Protein AF-A0A527HG25-F1 (afdb_monomer)

Solvent-accessible surface area (backbone atoms only — not comparable to full-atom values): 10305 Å² total; per-residue (Å²): 88,73,32,40,78,34,45,78,47,89,75,75,47,61,76,49,73,80,60,86,78,64,53,85,58,37,40,66,48,77,42,74,43,76,36,67,62,50,70,65,55,53,51,48,52,53,50,7,61,79,52,80,26,34,40,44,60,68,59,45,40,70,74,39,74,85,58,49,71,72,59,43,50,51,47,52,55,50,50,52,54,49,20,75,77,65,66,80,47,51,68,47,95,91,66,40,29,50,49,56,95,60,45,58,61,53,43,24,52,50,32,40,55,46,26,72,45,28,39,42,46,74,46,78,68,31,79,58,32,68,76,61,50,33,78,43,95,63,94,40,59,63,59,53,46,75,69,39,97,76,49,81,78,59,29,92,38,56,46,10,30,52,52,54,51,40,46,53,52,24,52,52,44,32,38,76,71,69,75,45,133

Sequence (181 aa):
VDAVDGKSHWIDIGRGEAMETMPNGCIVRVAPRNTEPRQVDRTIAEIAAAHGGRYDVDMHLKHDPSATESFARTHVRRLEAIRRATGGVEREPNGTWLIAPDHLDRVANYEGQRARAEPVVADKLSSMALERQVSFNGATWLDRELVADRPEPLHGSGFGRDVREAQARRRQWLIAQGLAH

Structure (mmCIF, N/CA/C/O backbone):
data_AF-A0A527HG25-F1
#
_entry.id   AF-A0A527HG25-F1
#
loop_
_atom_site.group_PDB
_atom_site.id
_atom_site.type_symbol
_atom_site.label_atom_id
_atom_site.label_alt_id
_atom_site.label_comp_id
_atom_site.label_asym_id
_atom_site.label_entity_id
_atom_site.label_seq_id
_atom_site.pdbx_PDB_ins_code
_atom_site.Cartn_x
_atom_site.Cartn_y
_atom_site.Cartn_z
_atom_site.occupancy
_atom_site.B_iso_or_equiv
_atom_site.auth_seq_id
_atom_site.auth_comp_id
_atom_site.auth_asym_id
_atom_site.auth_atom_id
_atom_site.pdbx_PDB_model_num
ATOM 1 N N . VAL A 1 1 ? 2.243 8.858 17.527 1.00 89.50 1 VAL A N 1
ATOM 2 C CA . VAL A 1 1 ? 1.119 7.897 17.450 1.00 89.50 1 VAL A CA 1
ATOM 3 C C . VAL A 1 1 ? 1.250 6.908 18.586 1.00 89.50 1 VAL A C 1
ATOM 5 O O . VAL A 1 1 ? 2.373 6.505 18.866 1.00 89.50 1 VAL A O 1
ATOM 8 N N . ASP A 1 2 ? 0.154 6.532 19.234 1.00 93.69 2 ASP A N 1
ATOM 9 C CA . ASP A 1 2 ? 0.170 5.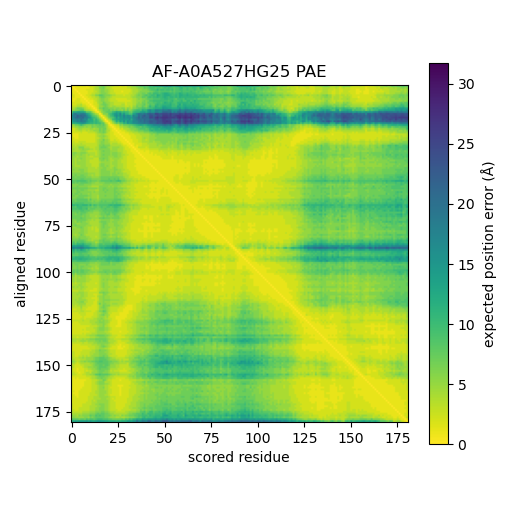444 20.216 1.00 93.69 2 ASP A CA 1
ATOM 10 C C . ASP A 1 2 ? -0.115 4.133 19.490 1.00 93.69 2 ASP A C 1
ATOM 12 O O . ASP A 1 2 ? -1.089 4.030 18.746 1.00 93.69 2 ASP A O 1
ATOM 16 N N . ALA A 1 3 ? 0.779 3.160 19.636 1.00 95.00 3 ALA A N 1
ATOM 17 C CA . ALA A 1 3 ? 0.716 1.913 18.893 1.00 95.00 3 ALA A CA 1
ATOM 18 C C . ALA A 1 3 ? 0.207 0.755 19.753 1.00 95.00 3 ALA A C 1
ATOM 20 O O . ALA A 1 3 ? 0.265 0.753 20.986 1.00 95.00 3 ALA A O 1
ATOM 21 N N . VAL A 1 4 ? -0.284 -0.272 19.064 1.00 95.69 4 VAL A N 1
ATOM 22 C CA . VAL A 1 4 ? -0.801 -1.512 19.662 1.00 95.69 4 VAL A CA 1
ATOM 23 C C . VAL A 1 4 ? 0.259 -2.297 20.443 1.00 95.69 4 VAL A C 1
ATOM 25 O O . VAL A 1 4 ? -0.095 -3.140 21.264 1.00 95.69 4 VAL A O 1
ATOM 28 N N . ASP A 1 5 ? 1.545 -1.981 20.254 1.00 94.00 5 ASP A N 1
ATOM 29 C CA . ASP A 1 5 ? 2.673 -2.509 21.032 1.00 94.00 5 ASP A CA 1
ATOM 30 C C . ASP A 1 5 ? 2.804 -1.872 22.434 1.00 94.00 5 ASP A C 1
ATOM 32 O O . ASP A 1 5 ? 3.666 -2.266 23.220 1.00 94.00 5 ASP A O 1
ATOM 36 N N . GLY A 1 6 ? 1.940 -0.903 22.757 1.00 93.50 6 GLY A N 1
ATOM 37 C CA . GLY A 1 6 ? 1.905 -0.193 24.032 1.00 93.50 6 GLY A CA 1
ATOM 38 C C . GLY A 1 6 ? 2.863 0.995 24.122 1.00 93.50 6 GLY A C 1
ATOM 39 O O . GLY A 1 6 ? 3.000 1.567 25.204 1.00 93.50 6 GLY A O 1
ATOM 40 N N . LYS A 1 7 ? 3.524 1.378 23.021 1.00 94.69 7 LYS A N 1
ATOM 41 C CA . LYS A 1 7 ? 4.482 2.488 22.971 1.00 94.69 7 LYS A CA 1
ATOM 42 C C . LYS A 1 7 ? 3.966 3.646 22.124 1.00 94.69 7 LYS A C 1
ATOM 44 O O . LYS A 1 7 ? 3.223 3.467 21.159 1.00 94.69 7 LYS A O 1
ATOM 49 N N . SER A 1 8 ? 4.430 4.845 22.459 1.00 94.31 8 SER A N 1
ATOM 50 C CA . SER A 1 8 ? 4.247 6.031 21.627 1.00 94.31 8 SER A CA 1
ATOM 51 C C . SER A 1 8 ? 5.424 6.166 20.664 1.00 94.31 8 SER A C 1
ATOM 53 O O . SER A 1 8 ? 6.581 6.218 21.082 1.00 94.31 8 SER A O 1
ATOM 55 N N . HIS A 1 9 ? 5.126 6.247 19.371 1.00 91.12 9 HIS A N 1
ATOM 56 C CA . HIS A 1 9 ? 6.112 6.409 18.305 1.00 91.12 9 HIS A CA 1
ATOM 57 C C . HIS A 1 9 ? 6.028 7.807 17.697 1.00 91.12 9 HIS A C 1
ATOM 59 O O . HIS A 1 9 ? 4.942 8.288 17.352 1.00 91.12 9 HIS A O 1
ATOM 65 N N . TRP A 1 10 ? 7.187 8.438 17.528 1.00 89.31 10 TRP A N 1
ATOM 66 C CA . TRP A 1 10 ? 7.355 9.654 16.736 1.00 89.31 10 TRP A CA 1
ATOM 67 C C . TRP A 1 10 ? 7.850 9.237 15.359 1.00 89.31 10 TRP A C 1
ATOM 69 O O . TRP A 1 10 ? 8.945 8.695 15.235 1.00 89.31 10 TRP A O 1
ATOM 79 N N . ILE A 1 11 ? 7.010 9.420 14.345 1.00 87.12 11 ILE A N 1
ATOM 80 C CA . ILE A 1 11 ? 7.269 8.919 12.998 1.00 87.12 11 ILE A CA 1
ATOM 81 C C . ILE A 1 11 ? 7.455 10.118 12.080 1.00 87.12 11 ILE A C 1
ATOM 83 O O . ILE A 1 11 ? 6.551 10.945 11.959 1.00 87.12 11 ILE A O 1
ATOM 87 N N . ASP A 1 12 ? 8.619 10.195 11.442 1.00 84.62 12 ASP A N 1
ATOM 88 C CA . ASP A 1 12 ? 8.835 11.123 10.340 1.00 84.62 12 ASP A CA 1
ATOM 89 C C . ASP A 1 12 ? 8.062 10.617 9.118 1.00 84.62 12 ASP A C 1
ATOM 91 O O . ASP A 1 12 ? 8.290 9.512 8.628 1.00 84.62 12 ASP A O 1
ATOM 95 N N . ILE A 1 13 ? 7.106 11.415 8.663 1.00 77.94 13 ILE A N 1
ATOM 96 C CA . ILE A 1 13 ? 6.257 11.122 7.505 1.00 77.94 13 ILE A CA 1
ATOM 97 C C . ILE A 1 13 ? 6.855 11.657 6.195 1.00 77.94 13 ILE A C 1
ATOM 99 O O . ILE A 1 13 ? 6.330 11.386 5.112 1.00 77.94 13 ILE A O 1
ATOM 103 N N . GLY A 1 14 ? 7.968 12.389 6.279 1.00 80.81 14 GLY A N 1
ATOM 104 C CA . GLY A 1 14 ? 8.617 13.029 5.147 1.00 80.81 14 GLY A CA 1
ATOM 105 C C . GLY A 1 14 ? 7.728 14.075 4.477 1.00 80.81 14 GLY A C 1
ATOM 106 O O . GLY A 1 14 ? 6.923 14.749 5.117 1.00 80.81 14 GLY A O 1
ATOM 107 N N . ARG A 1 15 ? 7.857 14.205 3.153 1.00 71.75 15 ARG A N 1
ATOM 108 C CA . ARG A 1 15 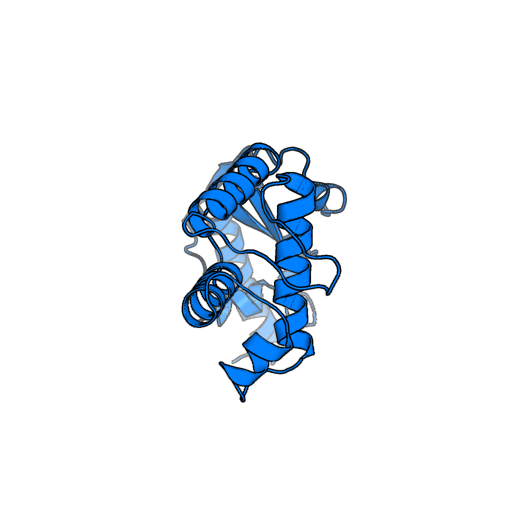? 7.044 15.131 2.336 1.00 71.75 15 ARG A CA 1
ATOM 109 C C . ARG A 1 15 ? 5.668 14.567 1.966 1.00 71.75 15 ARG A C 1
ATOM 111 O O . ARG A 1 15 ? 5.017 15.094 1.070 1.00 71.75 15 ARG A O 1
ATOM 118 N N . GLY A 1 16 ? 5.247 13.472 2.597 1.00 59.19 16 GLY A N 1
ATOM 119 C CA . GLY A 1 16 ? 3.993 12.814 2.268 1.00 59.19 16 GLY A CA 1
ATOM 120 C C . GLY A 1 16 ? 2.790 13.688 2.621 1.00 59.19 16 GLY A C 1
ATOM 121 O O . GLY A 1 16 ? 2.455 13.831 3.793 1.00 59.19 16 GLY A O 1
ATOM 122 N N . GLU A 1 17 ? 2.079 14.181 1.604 1.00 54.81 17 GLU A N 1
ATOM 123 C CA . GLU A 1 17 ? 0.795 14.906 1.728 1.00 54.81 17 GLU A CA 1
ATOM 124 C C . GLU A 1 17 ? -0.303 14.086 2.450 1.00 54.81 17 GLU A C 1
ATOM 126 O O . GLU A 1 17 ? -1.342 14.612 2.845 1.00 54.81 17 GLU A O 1
ATOM 131 N N . ALA A 1 18 ? -0.083 12.783 2.666 1.00 54.94 18 ALA A N 1
ATOM 132 C CA . ALA A 1 18 ? -1.059 11.840 3.214 1.00 54.94 18 ALA A CA 1
ATOM 133 C C . ALA A 1 18 ? -1.552 12.163 4.640 1.00 54.94 18 ALA A C 1
ATOM 135 O O . ALA A 1 18 ? -2.584 11.631 5.055 1.00 54.94 18 ALA A O 1
ATOM 136 N N . MET A 1 19 ? -0.852 13.014 5.396 1.00 55.12 19 MET A N 1
ATOM 137 C CA . MET A 1 19 ? -1.225 13.336 6.781 1.00 55.12 19 MET A CA 1
ATOM 138 C C . MET A 1 19 ? -2.015 14.636 6.940 1.00 55.12 19 MET A C 1
ATOM 140 O O . MET A 1 19 ? -2.636 14.813 7.987 1.00 55.12 19 MET A O 1
ATOM 144 N N . GLU A 1 20 ? -2.080 15.510 5.928 1.00 55.84 20 GLU A N 1
ATOM 145 C CA . GLU A 1 20 ? -2.738 16.826 6.060 1.00 55.84 20 GLU A CA 1
ATOM 146 C C . GLU A 1 20 ? -4.259 16.740 6.321 1.00 55.84 20 GLU A C 1
ATOM 148 O O . GLU A 1 20 ? -4.899 17.733 6.655 1.00 55.84 20 GLU A O 1
ATOM 153 N N . THR A 1 21 ? -4.858 15.545 6.237 1.00 66.69 21 THR A N 1
ATOM 154 C CA . THR A 1 21 ? -6.305 15.314 6.418 1.00 66.69 21 THR A CA 1
ATOM 155 C C . THR A 1 21 ? -6.660 14.200 7.412 1.00 66.69 21 THR A C 1
ATOM 157 O O . THR A 1 21 ? -7.784 13.687 7.384 1.00 66.69 21 THR A O 1
ATOM 160 N N . MET A 1 22 ? -5.749 13.793 8.304 1.00 76.62 22 MET A N 1
ATOM 161 C CA . MET A 1 22 ? -6.061 12.769 9.312 1.00 76.62 22 MET A CA 1
ATOM 162 C C . MET A 1 22 ? -6.738 13.378 10.551 1.00 76.62 22 MET A C 1
ATOM 164 O O . MET A 1 22 ? -6.109 14.155 11.266 1.00 76.62 22 MET A O 1
ATOM 168 N N . PRO A 1 23 ? -8.010 13.037 10.849 1.00 84.38 23 PRO A N 1
ATOM 169 C CA . PRO A 1 23 ? -8.669 13.526 12.053 1.00 84.38 23 PRO A CA 1
ATOM 170 C C . PRO A 1 23 ? -7.975 12.999 13.310 1.00 84.38 23 PRO A C 1
ATOM 172 O O . PRO A 1 23 ? -7.568 11.835 13.361 1.00 84.38 23 PRO A O 1
ATOM 175 N N . ASN A 1 24 ? -7.919 13.821 14.357 1.00 86.62 24 ASN A N 1
ATOM 176 C CA . ASN A 1 24 ? -7.450 13.367 15.663 1.00 86.62 24 ASN A CA 1
ATOM 177 C C . ASN A 1 24 ? -8.259 12.151 16.141 1.00 86.62 24 ASN A C 1
ATOM 179 O O . ASN A 1 24 ? -9.487 12.120 16.037 1.00 86.62 24 ASN A O 1
ATOM 183 N N . GLY A 1 25 ? -7.551 11.149 16.662 1.00 90.69 25 GLY A N 1
ATOM 184 C CA . GLY A 1 25 ? -8.134 9.893 17.133 1.00 90.69 25 GLY A CA 1
ATOM 185 C C . GLY A 1 25 ? -8.467 8.881 16.034 1.00 90.69 25 GLY A C 1
ATOM 186 O O . GLY A 1 25 ? -8.966 7.807 16.353 1.00 90.69 25 GLY A O 1
ATOM 187 N N . CYS A 1 26 ? -8.209 9.171 14.754 1.00 93.62 26 CYS A N 1
ATOM 188 C CA . CYS A 1 26 ? -8.364 8.162 13.708 1.00 93.62 26 CYS A CA 1
ATOM 189 C C . CYS A 1 26 ? -7.433 6.957 13.942 1.00 93.62 26 CYS A C 1
ATOM 191 O O . CYS A 1 26 ? -6.357 7.077 14.527 1.00 93.62 26 CYS A O 1
ATOM 193 N N . ILE A 1 27 ? -7.861 5.783 13.479 1.00 95.00 27 ILE A N 1
ATOM 194 C CA . ILE A 1 27 ? -7.061 4.560 13.546 1.00 95.00 27 ILE A CA 1
ATOM 195 C C . ILE A 1 27 ? -6.271 4.447 12.252 1.00 95.00 27 ILE A C 1
ATOM 197 O O . ILE A 1 27 ? -6.852 4.487 11.161 1.00 95.00 27 ILE A O 1
ATOM 201 N N . VAL A 1 28 ? -4.960 4.281 12.378 1.00 93.75 28 VAL A N 1
ATOM 202 C CA . VAL A 1 28 ? -4.032 4.201 11.252 1.00 93.75 28 VAL A CA 1
ATOM 203 C C . VAL A 1 28 ? -3.158 2.965 11.368 1.00 93.75 28 VAL A C 1
ATOM 205 O O . VAL A 1 28 ? -2.811 2.536 12.465 1.00 93.75 28 VAL A O 1
ATOM 208 N N . ARG A 1 29 ? -2.763 2.422 10.222 1.00 93.38 29 ARG A N 1
ATOM 209 C CA . ARG A 1 29 ? -1.650 1.485 10.108 1.00 93.38 29 ARG A CA 1
ATOM 210 C C . ARG A 1 29 ? -0.494 2.220 9.466 1.00 93.38 29 ARG A C 1
ATOM 212 O O . ARG A 1 29 ? -0.649 2.786 8.391 1.00 93.38 29 ARG A O 1
ATOM 219 N N . VAL A 1 30 ? 0.651 2.203 10.133 1.00 92.06 30 VAL A N 1
ATOM 220 C CA . VAL A 1 30 ? 1.873 2.815 9.621 1.00 92.06 30 VAL A CA 1
ATOM 221 C C . VAL A 1 30 ? 2.867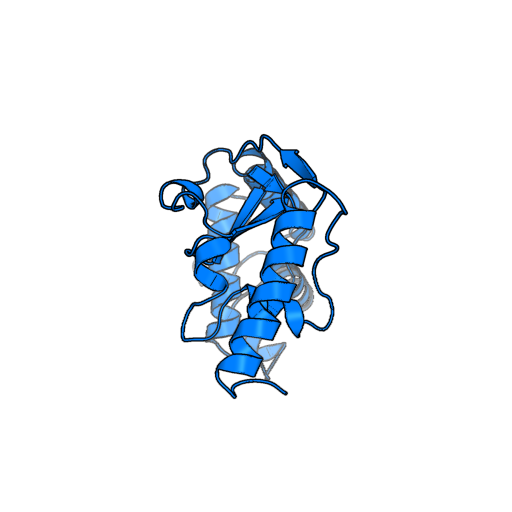 1.709 9.324 1.00 92.06 30 VAL A C 1
ATOM 223 O O . VAL A 1 30 ? 3.177 0.905 10.199 1.00 92.06 30 VAL A O 1
ATOM 226 N N . ALA A 1 31 ? 3.343 1.660 8.086 1.00 92.12 31 ALA A N 1
ATOM 227 C CA . ALA A 1 31 ? 4.315 0.678 7.633 1.00 92.12 31 ALA A CA 1
ATOM 228 C C . ALA A 1 31 ? 5.474 1.376 6.912 1.00 92.12 31 ALA A C 1
ATOM 230 O O . ALA A 1 31 ? 5.253 2.404 6.263 1.00 92.12 31 ALA A O 1
ATOM 231 N N . PRO A 1 32 ? 6.704 0.838 6.988 1.00 91.50 32 PRO A N 1
ATOM 232 C CA . PRO A 1 32 ? 7.796 1.331 6.164 1.00 91.50 32 PRO A CA 1
ATOM 233 C C . PRO A 1 32 ? 7.445 1.166 4.685 1.00 91.50 32 PRO A C 1
ATOM 235 O O . PRO A 1 32 ? 6.793 0.199 4.276 1.00 91.50 32 PRO A O 1
ATOM 238 N N . ARG A 1 33 ? 7.882 2.117 3.863 1.00 91.12 33 ARG A N 1
ATOM 239 C CA . ARG A 1 33 ? 7.658 2.040 2.425 1.00 91.12 33 ARG A CA 1
ATOM 240 C C . ARG A 1 33 ? 8.500 0.919 1.817 1.00 91.12 33 ARG A C 1
ATOM 242 O O . ARG A 1 33 ? 9.701 0.846 2.056 1.00 91.12 33 ARG A O 1
ATOM 249 N N . ASN A 1 34 ? 7.873 0.060 1.013 1.00 91.38 34 ASN A N 1
ATOM 250 C CA . ASN A 1 34 ? 8.585 -1.017 0.331 1.00 91.38 34 ASN A CA 1
ATOM 251 C C . ASN A 1 34 ? 9.515 -0.440 -0.752 1.00 91.38 34 ASN A C 1
ATOM 253 O O . ASN A 1 34 ? 9.064 0.328 -1.604 1.00 91.38 34 ASN A O 1
ATOM 257 N N . THR A 1 35 ? 10.792 -0.815 -0.709 1.00 94.75 35 THR A N 1
ATOM 258 C CA . THR A 1 35 ? 11.816 -0.407 -1.681 1.00 94.75 35 THR A CA 1
ATOM 259 C C . THR A 1 35 ? 12.087 -1.460 -2.752 1.00 94.75 35 THR A C 1
ATOM 261 O O . THR A 1 35 ? 12.884 -1.227 -3.656 1.00 94.75 35 THR A O 1
ATOM 264 N N . GLU A 1 36 ? 11.464 -2.630 -2.654 1.00 95.81 36 GLU A N 1
ATOM 265 C CA . GLU A 1 36 ? 11.633 -3.705 -3.620 1.00 95.81 36 GLU A CA 1
ATOM 266 C C . GLU A 1 36 ? 10.820 -3.455 -4.899 1.00 95.81 36 GLU A C 1
ATOM 268 O O . GLU A 1 36 ? 9.724 -2.877 -4.852 1.00 95.81 36 GLU A O 1
ATOM 273 N N . PRO A 1 37 ? 11.301 -3.955 -6.052 1.00 96.25 37 PRO A N 1
ATOM 274 C CA . PRO A 1 37 ? 10.509 -3.992 -7.271 1.00 96.25 37 PRO A CA 1
ATOM 275 C C . PRO A 1 37 ? 9.170 -4.702 -7.050 1.00 96.25 37 PRO A C 1
ATOM 277 O O . PRO A 1 37 ? 9.081 -5.750 -6.405 1.00 96.25 37 PRO A O 1
ATOM 280 N N . ARG A 1 38 ? 8.101 -4.133 -7.603 1.00 95.75 38 ARG A N 1
ATOM 281 C CA . ARG A 1 38 ? 6.745 -4.674 -7.486 1.00 95.75 38 ARG A CA 1
ATOM 282 C C . ARG A 1 38 ? 6.537 -5.776 -8.517 1.00 95.75 38 ARG A C 1
ATOM 284 O O . ARG A 1 38 ? 7.273 -5.879 -9.494 1.00 95.75 38 ARG A O 1
ATOM 291 N N . GLN A 1 39 ? 5.464 -6.553 -8.357 1.00 96.88 39 GLN A N 1
ATOM 292 C CA . GLN A 1 39 ? 5.127 -7.601 -9.325 1.00 96.88 39 GLN A CA 1
ATOM 293 C C . GLN A 1 39 ? 4.975 -7.059 -10.754 1.00 96.88 39 GLN A C 1
ATOM 295 O O . GLN A 1 39 ? 5.481 -7.668 -11.684 1.00 96.88 39 GLN A O 1
ATOM 300 N N . VAL A 1 40 ? 4.374 -5.874 -10.910 1.00 97.06 40 VAL A N 1
ATOM 301 C CA . VAL A 1 40 ? 4.262 -5.176 -12.204 1.00 97.06 40 VAL A CA 1
ATOM 302 C C . VAL A 1 40 ? 5.628 -4.958 -12.873 1.00 97.06 40 VAL A C 1
ATOM 304 O O . VAL A 1 40 ? 5.741 -5.118 -14.082 1.00 97.06 40 VAL A O 1
ATOM 307 N N . ASP A 1 41 ? 6.675 -4.648 -12.101 1.00 97.62 41 ASP A N 1
ATOM 308 C CA . ASP A 1 41 ? 8.023 -4.394 -12.625 1.00 97.62 41 ASP A CA 1
ATOM 309 C C . ASP A 1 41 ? 8.697 -5.703 -13.059 1.00 97.62 41 ASP A C 1
ATOM 311 O O . ASP A 1 41 ? 9.363 -5.755 -14.092 1.00 97.62 41 ASP A O 1
ATOM 315 N N . ARG A 1 42 ? 8.461 -6.789 -12.307 1.00 98.12 42 ARG A N 1
ATOM 316 C CA . ARG A 1 42 ? 8.925 -8.138 -12.669 1.00 98.12 42 ARG A CA 1
ATOM 317 C C . ARG A 1 42 ? 8.257 -8.631 -13.949 1.00 98.12 42 ARG A C 1
ATOM 319 O O . ARG A 1 42 ? 8.955 -9.087 -14.843 1.00 98.12 42 ARG A O 1
ATOM 326 N N . THR A 1 43 ? 6.941 -8.461 -14.068 1.00 98.19 43 THR A N 1
ATOM 327 C CA . THR A 1 43 ? 6.185 -8.825 -15.274 1.00 98.19 43 THR A CA 1
ATOM 328 C C . THR A 1 43 ? 6.638 -8.017 -16.495 1.00 98.19 43 THR A C 1
ATOM 330 O O . THR A 1 43 ? 6.788 -8.583 -17.573 1.00 98.19 43 THR A O 1
ATOM 333 N N . ILE A 1 44 ? 6.934 -6.717 -16.346 1.00 98.12 44 ILE A N 1
ATOM 334 C CA . ILE A 1 44 ? 7.544 -5.923 -17.430 1.00 98.12 44 ILE A CA 1
ATOM 335 C C . ILE A 1 44 ? 8.883 -6.527 -17.860 1.00 98.12 44 ILE A C 1
ATOM 337 O O . ILE A 1 44 ? 9.103 -6.712 -19.055 1.00 98.12 44 ILE A O 1
ATOM 341 N N . ALA A 1 45 ? 9.775 -6.806 -16.904 1.00 98.06 45 ALA A N 1
ATOM 342 C CA . ALA A 1 45 ? 11.106 -7.335 -17.192 1.00 98.06 45 ALA A CA 1
ATOM 343 C C . ALA A 1 45 ? 11.043 -8.712 -17.872 1.00 98.06 45 ALA A C 1
ATOM 345 O O . ALA A 1 45 ? 11.777 -8.954 -18.826 1.00 98.06 45 ALA A O 1
ATOM 346 N N . GLU A 1 46 ? 10.141 -9.581 -17.418 1.00 98.25 46 GLU A N 1
ATOM 347 C CA . GLU A 1 46 ? 9.895 -10.909 -17.984 1.00 98.25 46 GLU A CA 1
ATOM 348 C C . GLU A 1 46 ? 9.423 -10.834 -19.439 1.00 98.25 46 GLU A C 1
ATOM 350 O O . GLU A 1 46 ? 10.051 -11.413 -20.329 1.00 98.25 46 GLU A O 1
ATOM 355 N N . ILE A 1 47 ? 8.364 -10.061 -19.701 1.00 98.19 47 ILE A N 1
ATOM 356 C CA . ILE A 1 47 ? 7.841 -9.871 -21.058 1.00 98.19 47 ILE A CA 1
ATOM 357 C C . ILE A 1 47 ? 8.927 -9.246 -21.934 1.00 98.19 47 ILE A C 1
ATOM 359 O O . ILE A 1 47 ? 9.204 -9.734 -23.026 1.00 98.19 47 ILE A O 1
ATOM 363 N N . ALA A 1 48 ? 9.614 -8.212 -21.450 1.00 98.00 48 ALA A N 1
ATOM 364 C CA . ALA A 1 48 ? 10.663 -7.581 -22.231 1.00 98.00 48 ALA A CA 1
ATOM 365 C C . ALA A 1 48 ? 11.807 -8.539 -22.573 1.00 98.00 48 ALA A C 1
ATOM 367 O O . ALA A 1 48 ? 12.267 -8.541 -23.714 1.00 98.00 48 ALA A O 1
ATOM 368 N N . ALA A 1 49 ? 12.234 -9.393 -21.641 1.00 97.38 49 ALA A N 1
ATOM 369 C CA . ALA A 1 49 ? 13.254 -10.405 -21.897 1.00 97.38 49 ALA A CA 1
ATOM 370 C C . ALA A 1 49 ? 12.831 -11.386 -23.007 1.00 97.38 49 ALA A C 1
ATOM 372 O O . ALA A 1 49 ? 13.642 -11.705 -23.877 1.00 97.38 49 ALA A O 1
ATOM 373 N N . ALA A 1 50 ? 11.556 -11.791 -23.043 1.00 97.25 50 ALA A N 1
ATOM 374 C CA . ALA A 1 50 ? 11.004 -12.635 -24.108 1.00 97.25 50 ALA A CA 1
ATOM 375 C C . ALA A 1 50 ? 10.911 -11.921 -25.474 1.00 97.25 50 ALA A C 1
ATOM 377 O O . ALA A 1 50 ? 10.874 -12.575 -26.516 1.00 97.25 50 ALA A O 1
ATOM 378 N N . HIS A 1 51 ? 10.911 -10.585 -25.482 1.00 96.94 51 HIS A N 1
ATOM 379 C CA . HIS A 1 51 ? 10.741 -9.745 -26.670 1.00 96.94 51 HIS A CA 1
ATOM 380 C C . HIS A 1 51 ? 11.978 -8.879 -26.991 1.00 96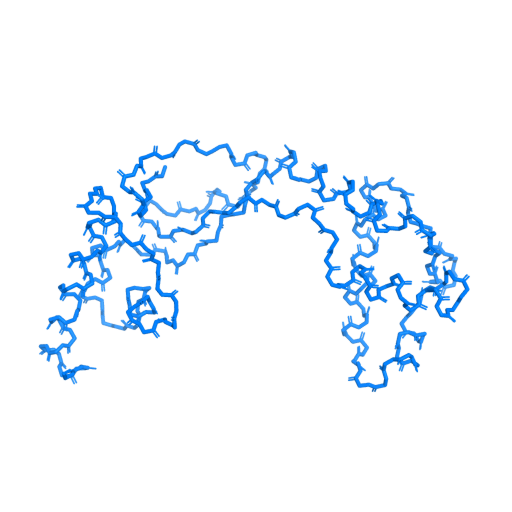.94 51 HIS A C 1
ATOM 382 O O . HIS A 1 51 ? 11.867 -7.810 -27.593 1.00 96.94 51 HIS A O 1
ATOM 388 N N . GLY A 1 52 ? 13.180 -9.341 -26.624 1.00 96.00 52 GLY A N 1
ATOM 389 C CA . GLY A 1 52 ? 14.444 -8.691 -27.003 1.00 96.00 52 GLY A CA 1
ATOM 390 C C . GLY A 1 52 ? 14.692 -7.348 -26.309 1.00 96.00 52 GLY A C 1
ATOM 391 O O . GLY A 1 52 ? 15.250 -6.434 -26.912 1.00 96.00 52 GLY A O 1
ATOM 392 N N . GLY A 1 53 ? 14.246 -7.215 -25.061 1.00 97.25 53 GLY A N 1
ATOM 393 C CA . GLY A 1 53 ? 14.338 -5.992 -24.262 1.00 97.25 53 GLY A CA 1
ATOM 394 C C . GLY A 1 53 ? 13.240 -4.970 -24.563 1.00 97.25 53 GLY A C 1
ATOM 395 O O . GLY A 1 53 ? 13.385 -3.807 -24.195 1.00 97.25 53 GLY A O 1
ATOM 396 N N . ARG A 1 54 ? 12.154 -5.364 -25.240 1.00 97.88 54 ARG A N 1
ATOM 397 C CA . ARG A 1 54 ? 11.071 -4.456 -25.647 1.00 97.88 54 ARG A CA 1
ATOM 398 C C . ARG A 1 54 ? 9.766 -4.765 -24.941 1.00 97.88 54 ARG A C 1
ATOM 400 O O . ARG A 1 54 ? 9.390 -5.921 -24.808 1.00 97.88 54 ARG A O 1
ATOM 407 N N . TYR A 1 55 ? 9.059 -3.719 -24.537 1.00 98.38 55 TYR A N 1
ATOM 408 C CA . TYR A 1 55 ? 7.751 -3.836 -23.912 1.00 98.38 55 TYR A CA 1
ATOM 409 C C . TYR A 1 55 ? 6.745 -2.883 -24.557 1.00 98.38 55 TYR A C 1
ATOM 411 O O . TYR A 1 55 ? 6.977 -1.677 -24.654 1.00 98.38 55 TYR A O 1
ATOM 419 N N . ASP A 1 56 ? 5.581 -3.405 -24.919 1.00 98.12 56 ASP A N 1
ATOM 420 C CA . ASP A 1 56 ? 4.386 -2.628 -25.223 1.00 98.12 56 ASP A CA 1
ATOM 421 C C . ASP A 1 56 ? 3.130 -3.419 -24.807 1.00 98.12 56 ASP A C 1
ATOM 423 O O . ASP A 1 56 ? 3.210 -4.528 -24.272 1.00 98.12 56 ASP A O 1
ATOM 427 N N . VAL A 1 57 ? 1.957 -2.813 -24.992 1.00 97.94 57 VAL A N 1
ATOM 428 C CA . VAL A 1 57 ? 0.677 -3.435 -24.622 1.00 97.94 57 VAL A CA 1
ATOM 429 C C . VAL A 1 57 ? 0.387 -4.675 -25.470 1.00 97.94 57 VAL A C 1
ATOM 431 O O . VAL A 1 57 ? -0.108 -5.662 -24.933 1.00 97.94 57 VAL A O 1
ATOM 434 N N . ASP A 1 58 ? 0.728 -4.666 -26.755 1.00 97.56 58 ASP A N 1
ATOM 435 C CA . ASP A 1 58 ? 0.442 -5.780 -27.659 1.00 97.56 58 ASP A CA 1
ATOM 436 C C . ASP A 1 58 ? 1.337 -6.988 -27.351 1.00 97.56 58 ASP A C 1
ATOM 438 O O . ASP A 1 58 ? 0.870 -8.125 -27.377 1.00 97.56 58 ASP A O 1
ATOM 442 N N . MET A 1 59 ? 2.612 -6.762 -27.021 1.00 98.06 59 MET A N 1
ATOM 443 C CA . MET A 1 59 ? 3.537 -7.787 -26.531 1.00 98.06 59 MET A CA 1
ATOM 444 C C . MET A 1 59 ? 3.038 -8.387 -25.218 1.00 98.06 59 MET A C 1
ATOM 446 O O . MET A 1 59 ? 3.049 -9.606 -25.070 1.00 98.06 59 MET A O 1
ATOM 450 N N . HIS A 1 60 ? 2.527 -7.559 -24.302 1.00 98.25 60 HIS A N 1
ATOM 451 C CA . HIS A 1 60 ? 1.934 -8.046 -23.058 1.00 98.25 60 HIS A CA 1
ATOM 452 C C . HIS A 1 60 ? 0.742 -8.970 -23.323 1.00 98.25 60 HIS A C 1
ATOM 454 O O . HIS A 1 60 ? 0.715 -10.083 -22.810 1.00 98.25 60 HIS A O 1
ATOM 460 N N . LEU A 1 61 ? -0.219 -8.545 -24.148 1.00 98.00 61 LEU A N 1
ATOM 461 C CA . LEU A 1 61 ? -1.418 -9.337 -24.449 1.00 98.00 61 LEU A CA 1
ATOM 462 C C . LEU A 1 61 ? -1.108 -10.614 -25.246 1.00 98.00 61 LEU A C 1
ATOM 464 O O . LEU A 1 61 ? -1.817 -11.609 -25.124 1.00 98.00 61 LEU A O 1
ATOM 468 N N . LYS A 1 62 ? -0.046 -10.611 -26.060 1.00 96.88 62 LYS A N 1
ATOM 469 C CA . LYS A 1 62 ? 0.445 -11.824 -26.733 1.00 96.88 62 LYS A CA 1
ATOM 470 C C . LYS A 1 62 ? 1.105 -12.799 -25.760 1.00 96.88 62 LYS A C 1
ATOM 472 O O . LYS A 1 62 ? 0.997 -14.004 -25.967 1.00 96.88 62 LYS A O 1
ATOM 477 N N . HIS A 1 63 ? 1.800 -12.285 -24.746 1.00 97.00 63 HIS A N 1
ATOM 478 C CA . HIS A 1 63 ? 2.480 -13.090 -23.735 1.00 97.00 63 HIS A CA 1
ATOM 479 C C . HIS A 1 63 ? 1.494 -13.687 -22.721 1.00 97.00 63 HIS A C 1
ATOM 481 O O . HIS A 1 63 ? 1.577 -14.872 -22.413 1.00 97.00 63 HIS A O 1
ATOM 487 N N . ASP A 1 64 ? 0.534 -12.887 -22.252 1.00 96.12 64 ASP A N 1
ATOM 488 C CA . ASP A 1 64 ? -0.561 -13.316 -21.381 1.00 96.12 64 ASP A CA 1
ATOM 489 C C . ASP A 1 64 ? -1.923 -12.995 -22.024 1.00 96.12 64 ASP A C 1
ATOM 491 O O . ASP A 1 64 ? -2.462 -11.898 -21.840 1.00 96.12 64 ASP A O 1
ATOM 495 N N . PRO A 1 65 ? -2.523 -13.956 -22.751 1.00 95.94 65 PRO A N 1
ATOM 496 C CA . PRO A 1 65 ? -3.837 -13.777 -23.368 1.00 95.94 65 PRO A CA 1
ATOM 497 C C . PRO A 1 65 ? -4.996 -13.628 -22.372 1.00 95.94 65 PRO A C 1
ATOM 499 O O . PRO A 1 65 ? -6.100 -13.269 -22.780 1.00 95.94 65 PRO A O 1
ATOM 502 N N . SER A 1 66 ? -4.787 -13.934 -21.086 1.00 96.81 66 SER A N 1
ATOM 503 C CA . SER A 1 66 ? -5.795 -13.725 -20.041 1.00 96.81 66 SER A CA 1
ATOM 504 C C . SER A 1 66 ? -5.805 -12.285 -19.514 1.00 96.81 66 SER A C 1
ATOM 506 O O . SER A 1 66 ? -6.788 -11.853 -18.901 1.00 96.81 66 SER A O 1
ATOM 508 N N . ALA A 1 67 ? -4.740 -11.522 -19.778 1.00 96.94 67 ALA A N 1
ATOM 509 C CA . ALA A 1 67 ? -4.635 -10.130 -19.388 1.00 96.94 67 ALA A CA 1
ATOM 510 C C . ALA A 1 67 ? -5.596 -9.241 -20.185 1.00 96.94 67 ALA A C 1
ATOM 512 O O . ALA A 1 67 ? -5.888 -9.446 -21.362 1.00 96.94 67 ALA A O 1
ATOM 513 N N . THR A 1 68 ? -6.057 -8.176 -19.533 1.00 97.88 68 THR A N 1
ATOM 514 C CA . THR A 1 68 ? -6.841 -7.126 -20.189 1.00 97.88 68 THR A CA 1
ATOM 515 C C . THR A 1 68 ? -5.941 -5.973 -20.619 1.00 97.88 68 THR A C 1
ATOM 517 O O . THR A 1 68 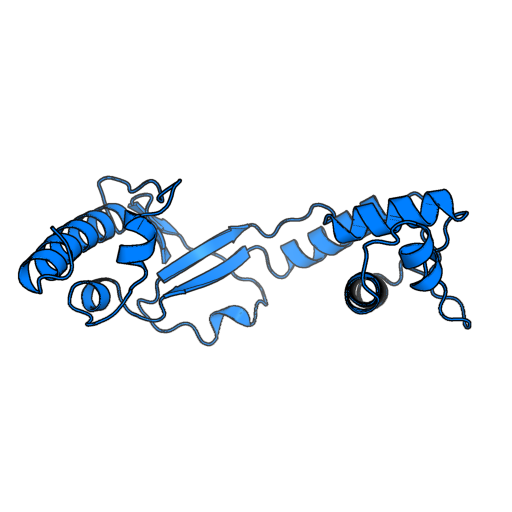? -4.916 -5.681 -19.999 1.00 97.88 68 THR A O 1
ATOM 520 N N . GLU A 1 69 ? -6.356 -5.235 -21.646 1.00 97.38 69 GLU A N 1
ATOM 521 C CA . GLU A 1 69 ? -5.620 -4.052 -22.102 1.00 97.38 69 GLU A CA 1
ATOM 522 C C . GLU A 1 69 ? -5.465 -3.001 -20.984 1.00 97.38 69 GLU A C 1
ATOM 524 O O . GLU A 1 69 ? -4.413 -2.379 -20.830 1.00 97.38 69 GLU A O 1
ATOM 529 N N . SER A 1 70 ? -6.492 -2.818 -20.148 1.00 97.31 70 SER A N 1
ATOM 530 C CA . SER A 1 70 ? -6.452 -1.886 -19.013 1.00 97.31 70 SER A CA 1
ATOM 531 C C . SER A 1 70 ? -5.417 -2.299 -17.957 1.00 97.31 70 SER A C 1
ATOM 533 O O . SER A 1 70 ? -4.727 -1.441 -17.387 1.00 97.31 70 SER A O 1
ATOM 535 N N . PHE A 1 71 ? -5.242 -3.604 -17.739 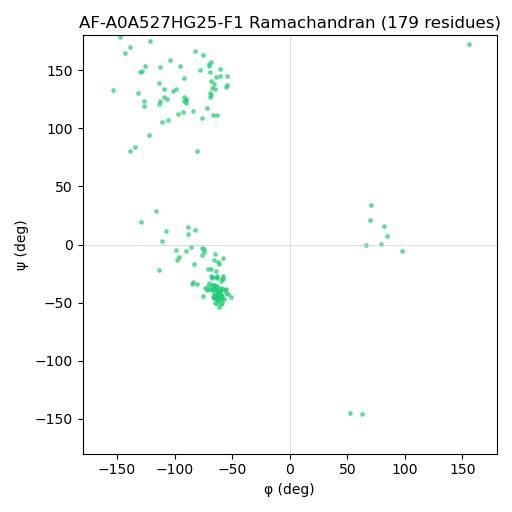1.00 96.50 71 PHE A N 1
ATOM 536 C CA . PHE A 1 71 ? -4.186 -4.151 -16.895 1.00 96.50 71 PHE A CA 1
ATOM 537 C C . PHE A 1 71 ? -2.797 -3.865 -17.487 1.00 96.50 71 PHE A C 1
ATOM 539 O O . PHE A 1 71 ? -1.958 -3.253 -16.814 1.00 96.50 71 PHE A O 1
ATOM 546 N N . ALA A 1 72 ? -2.576 -4.161 -18.770 1.00 97.12 72 ALA A N 1
ATOM 547 C CA . ALA A 1 72 ? -1.316 -3.860 -19.457 1.00 97.12 72 ALA A CA 1
ATOM 548 C C . ALA A 1 72 ? -0.995 -2.347 -19.465 1.00 97.12 72 ALA A C 1
ATOM 550 O O . ALA A 1 72 ? 0.141 -1.933 -19.220 1.00 97.12 72 ALA A O 1
ATOM 551 N N . ARG A 1 73 ? -2.001 -1.473 -19.618 1.00 97.44 73 ARG A N 1
ATOM 552 C CA . ARG A 1 73 ? -1.837 -0.007 -19.511 1.00 97.44 73 ARG A CA 1
ATOM 553 C C . ARG A 1 73 ? -1.414 0.461 -18.116 1.00 97.44 73 ARG A C 1
ATOM 555 O O . ARG A 1 73 ? -0.820 1.531 -17.980 1.00 97.44 73 ARG A O 1
ATOM 562 N N . THR A 1 74 ? -1.668 -0.315 -17.064 1.00 97.88 74 THR A N 1
ATOM 563 C CA . THR A 1 74 ? -1.143 -0.024 -15.716 1.00 97.88 74 THR A CA 1
ATOM 564 C C . THR A 1 74 ? 0.380 -0.136 -15.667 1.00 97.88 74 THR A C 1
ATOM 566 O O . THR A 1 74 ? 1.030 0.692 -15.029 1.00 97.88 74 THR A O 1
ATOM 569 N N . HIS A 1 75 ? 0.956 -1.068 -16.424 1.00 97.56 75 HIS A N 1
ATOM 570 C CA . HIS A 1 75 ? 2.402 -1.247 -16.546 1.00 97.56 75 HIS A CA 1
ATOM 571 C C . HIS A 1 75 ? 3.027 -0.076 -17.325 1.00 97.56 75 HIS A C 1
ATOM 573 O O . HIS A 1 75 ? 4.051 0.466 -16.925 1.00 97.56 75 HIS A O 1
ATOM 579 N N . VAL A 1 76 ? 2.354 0.430 -18.365 1.00 97.62 76 VAL A N 1
ATOM 580 C CA . VAL A 1 76 ? 2.795 1.647 -19.077 1.00 97.62 76 VAL A CA 1
ATOM 581 C C . VAL A 1 76 ? 2.804 2.872 -18.154 1.00 97.62 76 VAL A C 1
ATOM 583 O O . VAL A 1 76 ? 3.764 3.638 -18.146 1.00 97.62 76 VAL A O 1
ATOM 586 N N . ARG A 1 77 ? 1.764 3.055 -17.326 1.00 96.94 77 ARG A N 1
ATOM 587 C CA . ARG A 1 77 ? 1.726 4.147 -16.331 1.00 96.94 77 ARG A CA 1
ATOM 588 C C . ARG A 1 77 ? 2.865 4.035 -15.314 1.00 96.94 77 ARG A C 1
ATOM 590 O O . ARG A 1 77 ? 3.440 5.052 -14.931 1.00 96.94 77 ARG A O 1
ATOM 597 N N . ARG A 1 78 ? 3.198 2.809 -14.899 1.00 96.38 78 ARG A N 1
ATOM 598 C CA . ARG A 1 78 ? 4.338 2.501 -14.025 1.00 96.38 78 ARG A CA 1
ATOM 599 C C . ARG A 1 78 ? 5.664 2.910 -14.680 1.00 96.38 78 ARG A C 1
ATOM 601 O O . ARG A 1 78 ? 6.441 3.620 -14.045 1.00 96.38 78 ARG A O 1
ATOM 608 N N . LEU A 1 79 ? 5.879 2.549 -15.945 1.00 97.31 79 LEU A N 1
ATOM 609 C CA . LEU A 1 79 ? 7.079 2.918 -16.705 1.00 97.31 79 LEU A CA 1
ATOM 610 C C . LEU A 1 79 ? 7.215 4.430 -16.895 1.00 97.31 79 LEU A C 1
ATOM 612 O O . LEU A 1 79 ? 8.291 4.971 -16.658 1.00 97.31 79 LEU A O 1
ATOM 616 N N . GLU A 1 80 ? 6.129 5.137 -17.223 1.00 96.62 80 GLU A N 1
ATOM 617 C CA . GLU A 1 80 ? 6.151 6.606 -17.297 1.00 96.62 80 GLU A CA 1
ATOM 618 C C . GLU A 1 80 ? 6.504 7.246 -15.949 1.00 96.62 80 GLU A C 1
ATOM 620 O O . GLU A 1 80 ? 7.260 8.216 -15.907 1.00 96.62 80 GLU A O 1
ATOM 625 N N . ALA A 1 81 ? 5.992 6.715 -14.834 1.00 94.81 81 ALA A N 1
ATOM 626 C CA . ALA A 1 81 ? 6.323 7.232 -13.507 1.00 94.81 81 ALA A CA 1
ATOM 627 C C . ALA A 1 81 ? 7.823 7.084 -13.193 1.00 94.81 81 ALA A C 1
ATOM 629 O O . ALA A 1 81 ? 8.448 8.037 -12.725 1.00 94.81 81 ALA A O 1
ATOM 630 N N . ILE A 1 82 ? 8.409 5.922 -13.499 1.00 94.38 82 ILE A N 1
ATOM 631 C CA . ILE A 1 82 ? 9.845 5.669 -13.311 1.00 94.38 82 ILE A CA 1
ATOM 632 C C . ILE A 1 82 ? 10.668 6.549 -14.257 1.00 94.38 82 ILE A C 1
ATOM 634 O O . ILE A 1 82 ? 11.621 7.195 -13.819 1.00 94.38 82 ILE A O 1
ATOM 638 N N . ARG A 1 83 ? 10.280 6.636 -15.536 1.00 94.69 83 ARG A N 1
ATOM 639 C CA . ARG A 1 83 ? 10.936 7.476 -16.546 1.00 94.69 83 ARG A CA 1
ATOM 640 C C . ARG A 1 83 ? 10.974 8.941 -16.129 1.00 94.69 83 ARG A C 1
ATOM 642 O O . ARG A 1 83 ? 12.029 9.555 -16.210 1.00 94.69 83 ARG A O 1
ATOM 649 N N . ARG A 1 84 ? 9.856 9.503 -15.659 1.00 92.19 84 ARG A N 1
ATOM 650 C CA . ARG A 1 84 ? 9.798 10.909 -15.224 1.00 92.19 84 ARG A CA 1
ATOM 651 C C . ARG A 1 84 ? 10.695 11.202 -14.029 1.00 92.19 84 ARG A C 1
ATOM 653 O O . ARG A 1 84 ? 11.238 12.294 -13.947 1.00 92.19 84 ARG A O 1
ATOM 660 N N . ALA A 1 85 ? 10.827 10.252 -13.108 1.00 88.94 85 ALA A N 1
ATOM 661 C CA . ALA A 1 85 ? 11.604 10.449 -11.892 1.00 88.94 85 ALA A CA 1
ATOM 662 C C . ALA A 1 85 ? 13.103 10.177 -12.072 1.00 88.94 85 ALA A C 1
ATOM 664 O O . ALA A 1 85 ? 13.918 10.820 -11.422 1.00 88.94 85 ALA A O 1
ATOM 665 N N . THR A 1 86 ? 13.466 9.214 -12.922 1.00 87.12 86 THR A N 1
ATOM 666 C CA . THR A 1 86 ? 14.854 8.735 -13.043 1.00 87.12 86 THR A CA 1
ATOM 667 C C . THR A 1 86 ? 15.508 9.053 -14.382 1.00 87.12 86 THR A C 1
ATOM 669 O O . THR A 1 86 ? 16.727 8.994 -14.484 1.00 87.12 86 THR A O 1
ATOM 672 N N . GLY A 1 87 ? 14.723 9.303 -15.435 1.00 83.25 87 GLY A N 1
ATOM 673 C CA . GLY A 1 87 ? 15.202 9.336 -16.820 1.00 83.25 87 GLY A CA 1
ATOM 674 C C . GLY A 1 87 ? 15.694 7.982 -17.355 1.00 83.25 87 GLY A C 1
ATOM 675 O O . GLY A 1 87 ? 16.095 7.900 -18.509 1.00 83.25 87 GLY A O 1
ATOM 676 N N . GLY A 1 88 ? 15.660 6.916 -16.548 1.00 80.38 88 GLY A N 1
ATOM 677 C CA . GLY A 1 88 ? 16.352 5.651 -16.813 1.00 80.38 88 GLY A CA 1
ATOM 678 C C . GLY A 1 88 ? 15.571 4.619 -17.627 1.00 80.38 88 GLY A C 1
ATOM 679 O O . GLY A 1 88 ? 16.014 3.475 -17.711 1.00 80.38 88 GLY A O 1
ATOM 680 N N . VAL A 1 89 ? 14.418 4.979 -18.192 1.00 90.12 89 VAL A N 1
ATOM 681 C CA . VAL A 1 89 ? 13.637 4.108 -19.082 1.00 90.12 89 VAL A CA 1
ATOM 682 C C . VAL A 1 89 ? 13.375 4.862 -20.378 1.00 90.12 89 VAL A C 1
ATOM 684 O O . VAL A 1 89 ? 12.812 5.960 -20.360 1.00 90.12 89 VAL A O 1
ATOM 687 N N . GLU A 1 90 ? 13.778 4.272 -21.497 1.00 94.00 90 GLU A N 1
ATOM 688 C CA . GLU A 1 90 ? 13.626 4.871 -22.817 1.00 94.00 90 GLU A CA 1
ATOM 689 C C . GLU A 1 90 ? 12.313 4.434 -23.471 1.00 94.00 90 GLU A C 1
ATOM 691 O O . GLU A 1 90 ? 11.857 3.297 -23.318 1.00 94.00 90 GLU A O 1
ATOM 696 N N . ARG A 1 91 ? 11.693 5.369 -24.193 1.00 95.94 91 ARG A N 1
ATOM 697 C CA . ARG A 1 91 ? 10.466 5.138 -24.948 1.00 95.94 91 ARG A CA 1
ATOM 698 C C . ARG A 1 91 ? 10.683 5.577 -26.388 1.00 95.94 91 ARG A C 1
ATOM 700 O O . ARG A 1 91 ? 10.948 6.753 -26.636 1.00 95.94 91 ARG A O 1
ATOM 707 N N . GLU A 1 92 ? 10.545 4.637 -27.310 1.00 95.94 92 GLU A N 1
ATOM 708 C CA . GLU A 1 92 ? 10.636 4.877 -28.745 1.00 95.94 92 GLU A CA 1
ATOM 709 C C . GLU A 1 92 ? 9.437 5.715 -29.244 1.00 95.94 92 GLU A C 1
ATOM 711 O O . GLU A 1 92 ? 8.359 5.695 -28.635 1.00 95.94 92 GLU A O 1
ATOM 716 N N . PRO A 1 93 ? 9.565 6.422 -30.385 1.00 93.94 93 PRO A N 1
ATOM 717 C CA . PRO A 1 93 ? 8.480 7.231 -30.953 1.00 93.94 93 PRO A CA 1
ATOM 718 C C . PRO A 1 93 ? 7.200 6.447 -31.276 1.00 93.94 93 PRO A C 1
ATOM 720 O O . PRO A 1 93 ? 6.107 7.003 -31.221 1.00 93.94 93 PRO A O 1
ATOM 723 N N . ASN A 1 94 ? 7.326 5.153 -31.587 1.00 92.38 94 ASN A N 1
ATOM 724 C C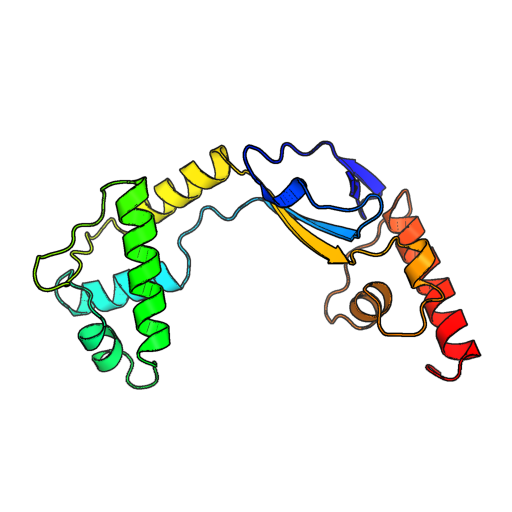A . ASN A 1 94 ? 6.200 4.247 -31.849 1.00 92.38 94 ASN A CA 1
ATOM 725 C C . ASN A 1 94 ? 5.443 3.835 -30.565 1.00 92.38 94 ASN A C 1
ATOM 727 O O . ASN A 1 94 ? 4.406 3.185 -30.648 1.00 92.38 94 ASN A O 1
ATOM 731 N N . GLY A 1 95 ? 5.942 4.215 -29.382 1.00 93.00 95 GLY A N 1
ATOM 732 C CA . GLY A 1 95 ? 5.351 3.895 -28.087 1.00 93.00 95 GLY A CA 1
ATOM 733 C C . GLY A 1 95 ? 5.954 2.685 -27.370 1.00 93.00 95 GLY A C 1
ATOM 734 O O . GLY A 1 95 ? 5.591 2.485 -26.209 1.00 93.00 95 GLY A O 1
ATOM 735 N N . THR A 1 96 ? 6.872 1.951 -28.005 1.00 97.44 96 THR A N 1
ATOM 736 C CA . THR A 1 96 ? 7.599 0.809 -27.427 1.00 97.44 96 THR A CA 1
ATOM 737 C C . THR A 1 96 ? 8.560 1.275 -26.344 1.00 97.44 96 THR A C 1
ATOM 739 O O . THR A 1 96 ? 9.222 2.305 -26.471 1.00 97.44 96 THR A O 1
ATOM 742 N N . TRP A 1 97 ? 8.657 0.506 -25.271 1.00 98.12 97 TRP A N 1
ATOM 743 C CA . TRP A 1 97 ? 9.581 0.748 -24.175 1.00 98.12 97 TRP A CA 1
ATOM 744 C C . TRP A 1 97 ? 10.818 -0.125 -24.312 1.00 98.12 97 TRP A C 1
ATOM 746 O O . TRP A 1 97 ? 10.694 -1.330 -24.525 1.00 98.12 97 TRP A O 1
ATOM 756 N N . LEU A 1 98 ? 11.996 0.473 -24.140 1.00 97.62 98 LEU A N 1
ATOM 757 C CA . LEU A 1 98 ? 13.253 -0.261 -24.044 1.00 97.62 98 LEU A CA 1
ATOM 758 C C . LEU A 1 98 ? 13.551 -0.540 -22.572 1.00 97.62 98 LEU A C 1
ATOM 760 O O . LEU A 1 98 ? 13.771 0.372 -21.769 1.00 97.62 98 LEU A O 1
ATOM 764 N N . ILE A 1 99 ? 13.529 -1.820 -22.220 1.00 97.31 99 ILE A N 1
ATOM 765 C CA . ILE A 1 99 ? 13.740 -2.323 -20.869 1.00 97.31 99 ILE A CA 1
ATOM 766 C C . ILE A 1 99 ? 15.134 -2.941 -20.810 1.00 97.31 99 ILE A C 1
ATOM 768 O O . ILE A 1 99 ? 15.393 -4.008 -21.366 1.00 97.31 99 ILE A O 1
ATOM 772 N N . ALA A 1 100 ? 16.046 -2.238 -20.146 1.00 95.25 100 ALA A N 1
ATOM 773 C CA . ALA A 1 100 ? 17.417 -2.693 -19.968 1.00 95.25 100 ALA A CA 1
ATOM 774 C C . ALA A 1 100 ? 17.496 -3.897 -18.998 1.00 95.25 100 ALA A C 1
ATOM 776 O O . ALA A 1 100 ? 16.633 -4.031 -18.127 1.00 95.25 100 ALA A O 1
ATOM 777 N N . PRO A 1 101 ? 18.535 -4.752 -19.087 1.00 94.25 101 PRO A N 1
ATOM 778 C CA . PRO A 1 101 ? 18.688 -5.911 -18.198 1.00 94.25 101 PRO A CA 1
ATOM 779 C C . PRO A 1 101 ? 18.742 -5.565 -16.700 1.00 94.25 101 PRO A C 1
ATOM 781 O O . PRO A 1 101 ? 18.331 -6.367 -15.870 1.00 94.25 101 PRO A O 1
ATOM 784 N N . ASP A 1 102 ? 19.199 -4.360 -16.355 1.00 94.56 102 ASP A N 1
ATOM 785 C CA . ASP A 1 102 ? 19.268 -3.815 -14.992 1.00 94.56 102 ASP A CA 1
ATOM 786 C C . ASP A 1 102 ? 17.972 -3.089 -14.565 1.00 94.56 102 ASP A C 1
ATOM 788 O O . ASP A 1 102 ? 17.960 -2.339 -13.587 1.00 94.56 102 ASP A O 1
ATOM 792 N N . HIS A 1 103 ? 16.856 -3.273 -15.285 1.00 95.31 103 HIS A N 1
ATOM 793 C CA . HIS A 1 103 ? 15.597 -2.566 -15.021 1.00 95.31 103 HIS A CA 1
ATOM 794 C C . HIS A 1 103 ? 15.116 -2.705 -13.571 1.00 95.31 103 HIS A C 1
ATOM 796 O O . HIS A 1 103 ? 14.696 -1.715 -12.971 1.00 95.31 103 HIS A O 1
ATOM 802 N N . LEU A 1 104 ? 15.199 -3.906 -12.990 1.00 96.56 104 LEU A N 1
ATOM 803 C CA . LEU A 1 104 ? 14.759 -4.139 -11.613 1.00 96.56 104 LEU A CA 1
ATOM 804 C C . LEU A 1 104 ? 15.644 -3.414 -10.591 1.00 96.56 104 LEU A C 1
ATOM 806 O O . LEU A 1 104 ? 15.116 -2.876 -9.619 1.00 96.56 104 LEU A O 1
ATOM 810 N N . ASP A 1 105 ? 16.948 -3.293 -10.841 1.00 95.12 105 ASP A N 1
ATOM 811 C CA . ASP A 1 105 ? 17.848 -2.504 -9.992 1.00 95.12 105 ASP A CA 1
ATOM 812 C C . ASP A 1 105 ? 17.526 -1.007 -10.092 1.00 95.12 105 ASP A C 1
ATOM 814 O O . ASP A 1 105 ? 17.488 -0.290 -9.087 1.00 95.12 105 ASP A O 1
ATOM 818 N N . ARG A 1 106 ? 17.202 -0.517 -11.297 1.00 94.06 106 ARG A N 1
ATOM 819 C CA . ARG A 1 106 ? 16.731 0.866 -11.499 1.00 94.06 106 ARG A CA 1
ATOM 820 C C . ARG A 1 106 ? 15.417 1.130 -10.767 1.00 94.06 106 ARG A C 1
ATOM 822 O O . ARG A 1 106 ? 15.262 2.194 -10.165 1.00 94.06 106 ARG A O 1
ATOM 829 N N . VAL A 1 107 ? 14.491 0.171 -10.783 1.00 96.50 107 VAL A N 1
ATOM 830 C CA . VAL A 1 107 ? 13.229 0.242 -10.032 1.00 96.50 107 VAL A CA 1
ATOM 831 C C . VAL A 1 107 ? 13.501 0.274 -8.528 1.00 96.50 107 VAL A C 1
ATOM 833 O O . VAL A 1 107 ? 12.934 1.120 -7.840 1.00 96.50 107 VAL A O 1
ATOM 836 N N . ALA A 1 108 ? 14.385 -0.584 -8.015 1.00 95.44 108 ALA A N 1
ATOM 837 C CA . ALA A 1 108 ? 14.749 -0.598 -6.598 1.00 95.44 108 ALA A CA 1
ATOM 838 C C . ALA A 1 108 ? 15.365 0.742 -6.160 1.00 95.44 108 ALA A C 1
ATOM 840 O O . ALA A 1 108 ? 14.989 1.305 -5.132 1.00 95.44 108 ALA A O 1
ATOM 841 N N . ASN A 1 109 ? 16.241 1.322 -6.985 1.00 93.75 109 ASN A N 1
ATOM 842 C CA . ASN A 1 109 ? 16.805 2.651 -6.744 1.00 93.75 109 ASN A CA 1
ATOM 843 C C . ASN A 1 109 ? 15.736 3.753 -6.760 1.00 93.75 109 ASN A C 1
ATOM 845 O O . ASN A 1 109 ? 15.784 4.670 -5.938 1.00 93.75 109 ASN A O 1
ATOM 849 N N . TYR A 1 110 ? 14.764 3.675 -7.671 1.00 93.38 110 TYR A N 1
ATOM 850 C CA . TYR A 1 110 ? 13.624 4.590 -7.714 1.00 93.38 110 TYR A CA 1
ATOM 851 C C . TYR A 1 110 ? 12.753 4.483 -6.453 1.00 93.38 110 TYR A C 1
ATOM 853 O O . TYR A 1 110 ? 12.470 5.502 -5.819 1.00 93.38 110 TYR A O 1
ATOM 861 N N . GLU A 1 111 ? 12.355 3.274 -6.045 1.00 95.31 111 GLU A N 1
ATOM 862 C CA . GLU A 1 111 ? 11.563 3.084 -4.823 1.00 95.31 111 GLU A CA 1
ATOM 863 C C . GLU A 1 111 ? 12.367 3.480 -3.573 1.00 95.31 111 GLU A C 1
ATOM 865 O O . GLU A 1 111 ? 11.813 4.098 -2.668 1.00 95.31 111 GLU A O 1
ATOM 870 N N . GLY A 1 112 ? 13.681 3.237 -3.549 1.00 93.75 112 GLY A N 1
ATOM 871 C CA . GLY A 1 112 ? 14.581 3.691 -2.488 1.00 93.75 112 GLY A CA 1
ATOM 872 C C . GLY A 1 112 ? 14.658 5.216 -2.373 1.00 93.75 112 GLY A C 1
ATOM 873 O O . GLY A 1 112 ? 14.576 5.759 -1.272 1.00 93.75 112 GLY A O 1
ATOM 874 N N . GLN A 1 113 ? 14.752 5.936 -3.495 1.00 91.50 113 GLN A N 1
ATOM 875 C CA . GLN A 1 113 ? 14.683 7.404 -3.497 1.00 91.50 113 GLN A CA 1
ATOM 876 C C . GLN A 1 113 ? 13.339 7.907 -2.965 1.00 91.50 113 GLN A C 1
ATOM 878 O O . GLN A 1 113 ? 13.301 8.851 -2.176 1.00 91.50 113 GLN A O 1
ATOM 883 N N . ARG A 1 114 ? 12.238 7.245 -3.336 1.00 90.56 114 ARG A N 1
ATOM 884 C CA . ARG A 1 114 ? 10.913 7.572 -2.801 1.00 90.56 114 ARG A CA 1
ATOM 885 C C . ARG A 1 114 ? 10.805 7.302 -1.310 1.00 90.56 114 ARG A C 1
ATOM 887 O O . ARG A 1 114 ? 10.294 8.156 -0.603 1.00 90.56 114 ARG A O 1
ATOM 894 N N . ALA A 1 115 ? 11.306 6.170 -0.829 1.00 91.88 115 ALA A N 1
ATOM 895 C CA . ALA A 1 115 ? 11.318 5.849 0.593 1.00 91.88 115 ALA A CA 1
ATOM 896 C C . ALA A 1 115 ? 12.186 6.830 1.401 1.00 91.88 115 ALA A C 1
ATOM 898 O O . ALA A 1 115 ? 11.892 7.102 2.552 1.00 91.88 115 ALA A O 1
ATOM 899 N N . ARG A 1 116 ? 13.220 7.444 0.816 1.00 89.69 116 ARG A N 1
ATOM 900 C CA . ARG A 1 116 ? 13.953 8.527 1.501 1.00 89.69 116 ARG A CA 1
ATOM 901 C C . ARG A 1 116 ? 13.132 9.812 1.639 1.00 89.69 116 ARG A C 1
ATOM 903 O O . ARG A 1 116 ? 13.313 10.535 2.609 1.00 89.69 116 ARG A O 1
ATOM 910 N N . ALA A 1 117 ? 12.265 10.111 0.672 1.00 88.81 117 ALA A N 1
ATOM 911 C CA . ALA A 1 117 ? 11.407 11.298 0.700 1.00 88.81 117 ALA A CA 1
ATOM 912 C C . ALA A 1 117 ? 10.108 11.087 1.504 1.00 88.81 117 ALA A C 1
ATOM 914 O O . ALA A 1 117 ? 9.596 12.030 2.103 1.00 88.81 117 ALA A O 1
ATOM 915 N N . GLU A 1 118 ? 9.587 9.860 1.494 1.00 89.44 118 GLU A N 1
ATOM 916 C CA . GLU A 1 118 ? 8.354 9.399 2.138 1.00 89.44 118 GLU A CA 1
ATOM 917 C C . GLU A 1 118 ? 8.617 8.012 2.768 1.00 89.44 118 GLU A C 1
ATOM 919 O O . GLU A 1 118 ? 8.305 6.982 2.156 1.00 89.44 118 GLU A O 1
ATOM 924 N N . PRO A 1 119 ? 9.234 7.949 3.961 1.00 90.00 119 PRO A N 1
ATOM 925 C CA . PRO A 1 119 ? 9.742 6.700 4.548 1.00 90.00 119 PRO A CA 1
ATOM 926 C C . PRO A 1 119 ? 8.664 5.739 5.025 1.00 90.00 119 PRO A C 1
ATOM 928 O O . PRO A 1 119 ? 8.907 4.533 5.119 1.00 90.00 119 PRO A O 1
ATOM 931 N N . VAL A 1 120 ? 7.464 6.245 5.282 1.00 91.06 120 VAL A N 1
ATOM 932 C CA . VAL A 1 120 ? 6.334 5.446 5.737 1.00 91.06 120 VAL A CA 1
ATOM 933 C C . VAL A 1 120 ? 5.121 5.644 4.842 1.00 91.06 120 VAL A C 1
ATOM 935 O O . VAL A 1 120 ? 4.940 6.683 4.207 1.00 91.06 120 VAL A O 1
ATOM 938 N N . VAL A 1 121 ? 4.272 4.627 4.813 1.00 89.00 121 VAL A N 1
ATOM 939 C CA . VAL A 1 121 ? 2.909 4.699 4.296 1.00 89.00 121 VAL A CA 1
ATOM 940 C C . VAL A 1 121 ? 1.974 4.607 5.495 1.00 89.00 121 VAL A C 1
ATOM 942 O O . VAL A 1 121 ? 2.108 3.700 6.318 1.00 89.00 121 VAL A O 1
ATOM 945 N N . ALA A 1 122 ? 1.058 5.567 5.605 1.00 88.75 122 ALA A N 1
ATOM 946 C CA . ALA A 1 122 ? 0.048 5.609 6.652 1.00 88.75 122 ALA A CA 1
ATOM 947 C C . ALA A 1 122 ? -1.336 5.353 6.041 1.00 88.75 122 ALA A C 1
ATOM 949 O O . ALA A 1 122 ? -1.916 6.225 5.394 1.00 88.75 122 ALA A O 1
ATOM 950 N N . ASP A 1 123 ? -1.866 4.155 6.262 1.00 90.12 123 ASP A N 1
ATOM 951 C CA . ASP A 1 123 ? -3.201 3.767 5.825 1.00 90.12 123 ASP A CA 1
ATOM 952 C C . ASP A 1 123 ? -4.218 4.094 6.918 1.00 90.12 123 ASP A C 1
ATOM 954 O O . ASP A 1 123 ? -4.146 3.579 8.036 1.00 90.12 123 ASP A O 1
ATOM 958 N N . LYS A 1 124 ? -5.214 4.921 6.598 1.00 91.81 124 LYS A N 1
ATOM 959 C CA . LYS A 1 124 ? -6.319 5.213 7.518 1.00 91.81 124 LYS A CA 1
ATOM 960 C C . LYS A 1 124 ? -7.300 4.039 7.554 1.00 91.81 124 LYS A C 1
ATOM 962 O O . LYS A 1 124 ? -8.060 3.833 6.611 1.00 91.81 124 LYS A O 1
ATOM 967 N N . LEU A 1 125 ? -7.319 3.309 8.666 1.00 93.94 125 LEU A N 1
ATOM 968 C CA . LEU A 1 125 ? -8.210 2.167 8.899 1.00 93.94 125 LEU A CA 1
ATOM 969 C C . LEU A 1 125 ? -9.613 2.602 9.338 1.00 93.94 125 LEU A C 1
ATOM 971 O O . LEU A 1 125 ? -10.610 1.960 9.003 1.00 93.94 125 LEU A O 1
ATOM 975 N N . SER A 1 126 ? -9.698 3.703 10.086 1.00 94.56 126 SER A N 1
ATOM 976 C CA . SER A 1 126 ? -10.956 4.299 10.537 1.00 94.56 126 SER A CA 1
ATOM 977 C C . SER A 1 126 ? -10.771 5.791 10.767 1.00 94.56 126 SER A C 1
ATOM 979 O O . SER A 1 126 ? -9.832 6.194 11.441 1.00 94.56 126 SER A O 1
ATOM 981 N N . SER A 1 127 ? -11.683 6.626 10.268 1.00 92.94 127 SER A N 1
ATOM 982 C CA . SER A 1 127 ? -11.739 8.054 10.619 1.00 92.94 127 SER A CA 1
ATOM 983 C C . SER A 1 127 ? -12.334 8.313 12.008 1.00 92.94 127 SER A C 1
ATOM 985 O O . SER A 1 127 ? -12.315 9.447 12.477 1.00 92.94 127 SER A O 1
ATOM 987 N N . MET A 1 128 ? -12.888 7.284 12.652 1.00 94.69 128 MET A N 1
ATOM 988 C CA . MET A 1 128 ? -13.601 7.380 13.919 1.00 94.69 128 MET A CA 1
ATOM 989 C C . MET A 1 128 ? -12.722 6.925 15.085 1.00 94.69 128 MET A C 1
ATOM 991 O O . MET A 1 128 ? -12.149 5.833 15.043 1.00 94.69 128 MET A O 1
ATOM 995 N N . ALA A 1 129 ? -12.702 7.741 16.141 1.00 95.50 129 ALA A N 1
ATOM 996 C CA . ALA A 1 129 ? -12.038 7.435 17.405 1.00 95.50 129 ALA A CA 1
ATOM 997 C C . ALA A 1 129 ? -12.488 6.101 18.004 1.00 95.50 129 ALA A C 1
ATOM 999 O O . ALA A 1 129 ? -13.657 5.723 17.880 1.00 95.50 129 ALA A O 1
ATOM 1000 N N . LEU A 1 130 ? -11.556 5.409 18.659 1.00 96.75 130 LEU A N 1
ATOM 1001 C CA . LEU A 1 130 ? -11.738 4.070 19.219 1.00 96.75 130 LEU A CA 1
ATOM 1002 C C . LEU A 1 130 ? -12.991 3.969 20.101 1.00 96.75 130 LEU A C 1
ATOM 1004 O O . LEU A 1 130 ? -13.802 3.057 19.947 1.00 96.75 130 LEU A O 1
ATOM 1008 N N . GLU A 1 131 ? -13.200 4.946 20.978 1.00 96.00 131 GLU A N 1
ATOM 1009 C CA . GLU A 1 131 ? -14.300 4.969 21.942 1.00 96.00 131 GLU A CA 1
ATOM 1010 C C . GLU A 1 131 ? -15.649 5.058 21.235 1.00 96.00 131 GLU A C 1
ATOM 1012 O O . GLU A 1 131 ? -16.602 4.381 21.622 1.00 96.00 131 GLU A O 1
ATOM 1017 N N . ARG A 1 132 ? -15.716 5.851 20.159 1.00 96.75 132 ARG A N 1
ATOM 1018 C CA . ARG A 1 132 ? -16.933 6.021 19.360 1.00 96.75 132 ARG A CA 1
ATOM 1019 C C . ARG A 1 132 ? -17.304 4.751 18.605 1.00 96.75 132 ARG A C 1
ATOM 1021 O O . ARG A 1 132 ? -18.484 4.546 18.349 1.00 96.75 132 ARG A O 1
ATOM 1028 N N . GLN A 1 133 ? -16.333 3.898 18.275 1.00 97.81 133 GLN A N 1
ATOM 1029 C CA . GLN A 1 133 ? -16.600 2.635 17.585 1.00 97.81 133 GLN A CA 1
ATOM 1030 C C . GLN A 1 133 ? -17.365 1.638 18.466 1.00 97.81 133 GLN A C 1
ATOM 1032 O O . GLN A 1 133 ? -18.126 0.832 17.944 1.00 97.81 133 GLN A O 1
ATOM 1037 N N . VAL A 1 134 ? -17.223 1.704 19.795 1.00 97.94 134 VAL A N 1
ATOM 1038 C CA . VAL A 1 134 ? -17.829 0.722 20.711 1.00 97.94 134 VAL A CA 1
ATOM 1039 C C . VAL A 1 134 ? -19.353 0.673 20.598 1.00 97.94 134 VAL A C 1
ATOM 1041 O O . VAL A 1 134 ? -19.921 -0.412 20.497 1.00 97.94 134 VAL A O 1
ATOM 1044 N N . SER A 1 135 ? -20.013 1.828 20.561 1.00 96.12 135 SER A N 1
ATOM 1045 C CA . SER A 1 135 ? -21.477 1.941 20.500 1.00 96.12 135 SER A CA 1
ATOM 1046 C C . SER A 1 135 ? -22.001 2.393 19.135 1.00 96.12 135 SER A C 1
ATOM 1048 O O . SER A 1 135 ? -23.170 2.760 19.009 1.00 96.12 135 SER A O 1
ATOM 1050 N N . PHE A 1 136 ? -21.151 2.401 18.104 1.00 97.19 136 PHE A N 1
ATOM 1051 C CA . PHE A 1 136 ? -21.557 2.842 16.775 1.00 97.19 136 PHE A CA 1
ATOM 1052 C C . PHE A 1 136 ? -22.550 1.859 16.147 1.00 97.19 136 PHE A C 1
ATOM 1054 O O . PHE A 1 136 ? -22.277 0.660 16.054 1.00 97.19 136 PHE A O 1
ATOM 1061 N N . ASN A 1 137 ? -23.685 2.369 15.669 1.00 95.06 137 ASN A N 1
ATOM 1062 C CA . ASN A 1 137 ? -24.692 1.557 14.994 1.00 95.06 137 ASN A CA 1
ATOM 1063 C C . ASN A 1 137 ? -24.313 1.300 13.527 1.00 95.06 137 ASN A C 1
ATOM 1065 O O . ASN A 1 137 ? -24.754 1.998 12.617 1.00 95.06 137 ASN A O 1
ATOM 1069 N N . GLY A 1 138 ? -23.434 0.323 13.326 1.00 94.00 138 GLY A N 1
ATOM 1070 C CA . GLY A 1 138 ? -22.908 -0.092 12.027 1.00 94.00 138 GLY A CA 1
ATOM 1071 C C . GLY A 1 138 ? -21.550 -0.773 12.171 1.00 94.00 138 GLY A C 1
ATOM 1072 O O . GLY A 1 138 ? -20.978 -0.776 13.259 1.00 94.00 138 GLY A O 1
ATOM 1073 N N . ALA A 1 139 ? -21.025 -1.339 11.083 1.00 94.00 139 ALA A N 1
ATOM 1074 C CA . ALA A 1 139 ? -19.724 -2.007 11.092 1.00 94.00 139 ALA A CA 1
ATOM 1075 C C . ALA A 1 139 ? -18.568 -1.012 11.307 1.00 94.00 139 ALA A C 1
ATOM 1077 O O . ALA A 1 139 ? -18.498 0.041 10.668 1.00 94.00 139 ALA A O 1
ATOM 1078 N N . THR A 1 140 ? -17.637 -1.373 12.183 1.00 96.75 140 THR A N 1
ATOM 1079 C CA . THR A 1 140 ? -16.483 -0.564 12.597 1.00 96.75 140 THR A CA 1
ATOM 1080 C C . THR A 1 140 ? -15.162 -1.279 12.320 1.00 96.75 140 THR A C 1
ATOM 1082 O O . THR A 1 140 ? -15.138 -2.429 11.880 1.00 96.75 140 THR A O 1
ATOM 1085 N N . TRP A 1 141 ? -14.035 -0.603 12.566 1.00 96.81 141 TRP A N 1
ATOM 1086 C CA . TRP A 1 141 ? -12.729 -1.258 12.487 1.00 96.81 141 TRP A CA 1
ATOM 1087 C C . TRP A 1 141 ? -12.562 -2.321 13.583 1.00 96.81 141 TRP A C 1
ATOM 1089 O O . TRP A 1 141 ? -12.026 -3.384 13.289 1.00 96.81 141 TRP A O 1
ATOM 1099 N N . LEU A 1 142 ? -13.116 -2.108 14.785 1.00 97.19 142 LEU A N 1
ATOM 1100 C CA . LEU A 1 142 ? -13.139 -3.131 15.841 1.00 97.19 142 LEU A CA 1
ATOM 1101 C C . LEU A 1 142 ? -13.777 -4.443 15.371 1.00 97.19 142 LEU A C 1
ATOM 1103 O O . LEU A 1 142 ? -13.253 -5.513 15.665 1.00 97.19 142 LEU A O 1
ATOM 1107 N N . ASP A 1 143 ? -14.875 -4.359 14.616 1.00 96.00 143 ASP A N 1
ATOM 1108 C CA . ASP A 1 143 ? -15.572 -5.542 14.102 1.00 96.00 143 ASP A CA 1
ATOM 1109 C C . ASP A 1 143 ? -14.710 -6.287 13.070 1.00 96.00 143 ASP A C 1
ATOM 1111 O O . ASP A 1 143 ? -14.658 -7.512 13.086 1.00 96.00 143 ASP A O 1
ATOM 1115 N N . ARG A 1 144 ? -13.977 -5.551 12.218 1.00 94.81 144 ARG A N 1
ATOM 1116 C CA . ARG A 1 144 ? -13.042 -6.135 11.240 1.00 94.81 144 ARG A CA 1
ATOM 1117 C C . ARG A 1 144 ? -11.866 -6.834 11.916 1.00 94.81 144 ARG A C 1
ATOM 1119 O O . ARG A 1 144 ? -11.513 -7.926 11.493 1.00 94.81 144 ARG A O 1
ATOM 1126 N N . GLU A 1 145 ? -11.286 -6.238 12.956 1.00 95.00 145 GLU A N 1
ATOM 1127 C CA . GLU A 1 145 ? -10.193 -6.867 13.713 1.00 95.00 145 GLU A CA 1
ATOM 1128 C C . GLU A 1 145 ? -10.652 -8.119 14.463 1.00 95.00 145 GLU A C 1
ATOM 1130 O O . GLU A 1 145 ? -9.917 -9.095 14.528 1.00 95.00 145 GLU A O 1
ATOM 1135 N N . LEU A 1 146 ? -11.870 -8.121 15.014 1.00 92.25 146 LEU A N 1
ATOM 1136 C CA . LEU A 1 146 ? -12.401 -9.262 15.769 1.00 92.25 146 LEU A CA 1
ATOM 1137 C C . LEU A 1 146 ? -12.568 -10.534 14.929 1.00 92.25 146 LEU A C 1
ATOM 1139 O O . LEU A 1 146 ? -12.512 -11.627 15.488 1.00 92.25 146 LEU A O 1
ATOM 1143 N N . VAL A 1 147 ? -12.798 -10.391 13.622 1.00 93.50 147 VAL A N 1
ATOM 1144 C CA . VAL A 1 147 ? -13.052 -11.510 12.696 1.00 93.50 147 VAL A CA 1
ATOM 1145 C C . VAL A 1 147 ? -11.919 -11.733 11.696 1.00 93.50 147 VAL A C 1
ATOM 1147 O O . VAL A 1 147 ? -12.045 -12.576 10.812 1.00 93.50 147 VAL A O 1
ATOM 1150 N N . ALA A 1 148 ? -10.832 -10.966 11.789 1.00 94.12 148 ALA A N 1
ATOM 1151 C CA . ALA A 1 148 ? -9.698 -11.113 10.891 1.00 94.12 148 ALA A CA 1
ATOM 1152 C C . ALA A 1 148 ? -9.021 -12.477 11.096 1.00 94.12 148 ALA A C 1
ATOM 1154 O O . ALA A 1 148 ? -8.769 -12.878 12.229 1.00 94.12 148 ALA A O 1
ATOM 1155 N N . ASP A 1 149 ? -8.630 -13.143 10.004 1.00 95.25 149 ASP A N 1
ATOM 1156 C CA . ASP A 1 149 ? -7.855 -14.397 10.068 1.00 95.25 149 ASP A CA 1
ATOM 1157 C C . ASP A 1 149 ? -6.534 -14.225 10.835 1.00 95.25 149 ASP A C 1
ATOM 1159 O O . ASP A 1 149 ? -6.003 -15.158 11.437 1.00 95.25 149 ASP A O 1
ATOM 1163 N N . ARG A 1 150 ? -5.976 -13.011 10.778 1.00 93.31 150 ARG A N 1
ATOM 1164 C CA . ARG A 1 150 ? -4.754 -12.601 11.471 1.00 93.31 150 ARG A CA 1
ATOM 1165 C C . ARG A 1 150 ? -4.998 -11.241 12.129 1.00 93.31 150 ARG A C 1
ATOM 1167 O O . ARG A 1 150 ? -4.701 -10.226 11.498 1.00 93.31 150 ARG A O 1
ATOM 1174 N N . PRO A 1 151 ? -5.587 -11.213 13.337 1.00 92.38 151 PRO A N 1
ATOM 1175 C CA . PRO A 1 151 ? -5.815 -9.974 14.066 1.00 92.38 151 PRO A CA 1
ATOM 1176 C C . PRO A 1 151 ? -4.489 -9.388 14.552 1.00 92.38 151 PRO A C 1
ATOM 1178 O O . PRO A 1 151 ? -3.518 -10.120 14.778 1.00 92.38 151 PRO A O 1
ATOM 1181 N N . GLU A 1 152 ? -4.452 -8.072 14.738 1.00 92.44 152 GLU A N 1
ATOM 1182 C CA . GLU A 1 152 ? -3.234 -7.401 15.179 1.00 92.44 152 GLU A CA 1
ATOM 1183 C C . GLU A 1 152 ? -2.828 -7.848 16.603 1.00 92.44 152 GLU A C 1
ATOM 1185 O O . GLU A 1 152 ? -3.672 -7.884 17.508 1.00 92.44 152 GLU A O 1
ATOM 1190 N N . PRO A 1 153 ? -1.546 -8.174 16.858 1.00 94.00 153 PRO A N 1
ATOM 1191 C CA . PRO A 1 153 ? -1.079 -8.483 18.203 1.00 94.00 153 PRO A CA 1
ATOM 1192 C C . PRO A 1 153 ? -1.229 -7.273 19.132 1.00 94.00 153 PRO A C 1
ATOM 1194 O O . PRO A 1 153 ? -0.520 -6.275 19.016 1.00 94.00 153 PRO A O 1
ATOM 1197 N N . LEU A 1 154 ? -2.143 -7.372 20.096 1.00 95.44 154 LEU A N 1
ATOM 1198 C CA . LEU A 1 154 ? -2.384 -6.309 21.069 1.00 95.44 154 LEU A CA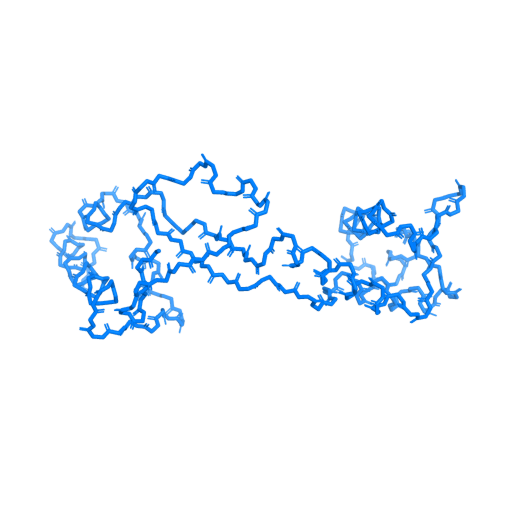 1
ATOM 1199 C C . LEU A 1 154 ? -1.519 -6.526 22.307 1.00 95.44 154 LEU A C 1
ATOM 1201 O O . LEU A 1 154 ? -1.638 -7.560 22.972 1.00 95.44 154 LEU A O 1
ATOM 1205 N N . HIS A 1 155 ? -0.697 -5.545 22.674 1.00 94.75 155 HIS A N 1
ATOM 1206 C CA . HIS A 1 155 ? 0.074 -5.587 23.912 1.00 94.75 155 HIS A CA 1
ATOM 1207 C C . HIS A 1 155 ? -0.797 -5.298 25.150 1.00 94.75 155 HIS A C 1
ATOM 1209 O O . HIS A 1 155 ? -1.940 -4.851 25.061 1.00 94.75 155 HIS A O 1
ATOM 1215 N N . GLY A 1 156 ? -0.305 -5.646 26.340 1.00 93.88 156 GLY A N 1
ATOM 1216 C CA . GLY A 1 156 ? -1.039 -5.534 27.609 1.00 93.88 156 GLY A CA 1
ATOM 1217 C C . GLY A 1 156 ? -1.176 -4.110 28.160 1.00 93.88 156 GLY A C 1
ATOM 1218 O O . GLY A 1 156 ? -1.824 -3.917 29.186 1.00 93.88 156 GLY A O 1
ATOM 1219 N N . SER A 1 157 ? -0.563 -3.124 27.509 1.00 94.75 157 SER A N 1
ATOM 1220 C CA . SER A 1 157 ? -0.463 -1.741 27.974 1.00 94.75 157 SER A CA 1
ATOM 1221 C C . SER A 1 157 ? -0.680 -0.747 26.831 1.00 94.75 157 SER A C 1
ATOM 1223 O O . SER A 1 157 ? -0.752 -1.136 25.662 1.00 94.75 157 SER A O 1
ATOM 1225 N N . GLY A 1 158 ? -0.811 0.535 27.191 1.00 95.81 158 GLY A N 1
ATOM 1226 C CA . GLY A 1 158 ? -1.048 1.630 26.250 1.00 95.81 158 GLY A CA 1
ATOM 1227 C C . GLY A 1 158 ? -2.239 1.362 25.332 1.00 95.81 158 GLY A C 1
ATOM 1228 O O . GLY A 1 158 ? -3.196 0.687 25.714 1.00 95.81 158 GLY A O 1
ATOM 1229 N N . PHE A 1 159 ? -2.125 1.819 24.089 1.00 96.56 159 PHE A N 1
ATOM 1230 C CA . PHE A 1 159 ? -3.189 1.694 23.101 1.00 96.56 159 PHE A CA 1
ATOM 1231 C C . PHE A 1 159 ? -3.587 0.237 22.801 1.00 96.56 159 PHE A C 1
ATOM 1233 O O . PHE A 1 159 ? -4.758 -0.042 22.567 1.00 96.56 159 PHE A O 1
ATOM 1240 N N . GLY A 1 160 ? -2.662 -0.729 22.885 1.00 96.94 160 GLY A N 1
ATOM 1241 C CA . GLY A 1 160 ? -2.991 -2.154 22.732 1.00 96.94 160 GLY A CA 1
ATOM 1242 C C . GLY A 1 160 ? -3.989 -2.662 23.780 1.00 96.94 160 GLY A C 1
ATOM 1243 O O . GLY A 1 160 ? -4.918 -3.409 23.455 1.00 96.94 160 GLY A O 1
ATOM 1244 N N . ARG A 1 161 ? -3.851 -2.214 25.036 1.00 97.31 161 ARG A N 1
ATOM 1245 C CA . ARG A 1 161 ? -4.832 -2.500 26.093 1.00 97.31 161 ARG A CA 1
ATOM 1246 C C . ARG A 1 161 ? -6.166 -1.834 25.787 1.00 97.31 161 ARG A C 1
ATOM 1248 O O . ARG A 1 161 ? -7.192 -2.506 25.863 1.00 97.31 161 ARG A O 1
ATOM 1255 N N . ASP A 1 162 ? -6.137 -0.564 25.400 1.00 97.50 162 ASP A N 1
ATOM 1256 C CA . ASP A 1 162 ? -7.344 0.220 25.134 1.00 97.50 162 ASP A CA 1
ATOM 1257 C C . ASP A 1 162 ? -8.162 -0.401 23.988 1.00 97.50 162 ASP A C 1
ATOM 1259 O O . ASP A 1 162 ? -9.382 -0.539 24.091 1.00 97.50 162 ASP A O 1
ATOM 1263 N N . VAL A 1 163 ? -7.498 -0.883 22.927 1.00 97.38 163 VAL A N 1
ATOM 1264 C CA . VAL A 1 163 ? -8.144 -1.628 21.833 1.00 97.38 163 VAL A CA 1
ATOM 1265 C C . V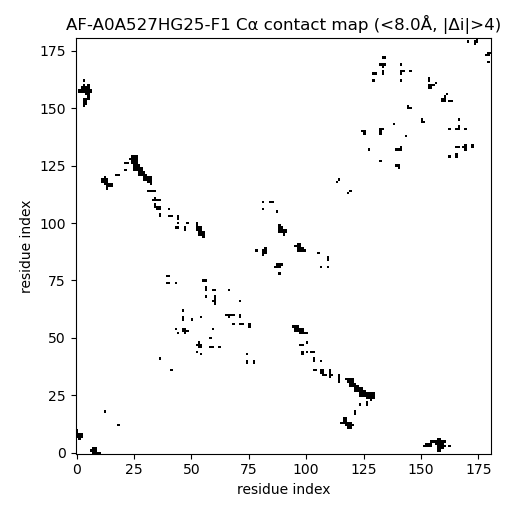AL A 1 163 ? -8.767 -2.925 22.344 1.00 97.38 163 VAL A C 1
ATOM 1267 O O . VAL A 1 163 ? -9.916 -3.215 22.008 1.00 97.38 163 VAL A O 1
ATOM 1270 N N . ARG A 1 164 ? -8.064 -3.698 23.184 1.00 96.75 164 ARG A N 1
ATOM 1271 C CA . ARG A 1 164 ? -8.602 -4.951 23.743 1.00 96.75 164 ARG A CA 1
ATOM 1272 C C . ARG A 1 164 ? -9.845 -4.700 24.601 1.00 96.75 164 ARG A C 1
ATOM 1274 O O . ARG A 1 164 ? -10.825 -5.442 24.508 1.00 96.75 164 ARG A O 1
ATOM 1281 N N . GLU A 1 165 ? -9.825 -3.653 25.419 1.00 97.88 165 GLU A N 1
ATOM 1282 C CA . GLU A 1 165 ? -10.972 -3.238 26.230 1.00 97.88 165 GLU A CA 1
ATOM 1283 C C . GLU A 1 165 ? -12.133 -2.766 25.348 1.00 97.88 165 GLU A C 1
ATOM 1285 O O . GLU A 1 165 ? -13.275 -3.192 25.537 1.00 97.88 165 GLU A O 1
ATOM 1290 N N . ALA A 1 166 ? -11.853 -1.954 24.326 1.00 98.06 166 ALA A N 1
ATOM 1291 C CA . ALA A 1 166 ? -12.854 -1.499 23.371 1.00 98.06 166 ALA A CA 1
ATOM 1292 C C . ALA A 1 166 ? -13.494 -2.667 22.606 1.00 98.06 166 ALA A C 1
ATOM 1294 O O . ALA A 1 166 ? -14.717 -2.700 22.477 1.00 98.06 166 ALA A O 1
ATOM 1295 N N . GLN A 1 167 ? -12.708 -3.659 22.176 1.00 97.50 167 GLN A N 1
ATOM 1296 C CA . GLN A 1 167 ? -13.202 -4.901 21.574 1.00 97.50 167 GLN A CA 1
ATOM 1297 C C . GLN A 1 167 ? -14.140 -5.662 22.522 1.00 97.50 167 GLN A C 1
ATOM 1299 O O . GLN A 1 167 ? -15.204 -6.119 22.102 1.00 97.50 167 GLN A O 1
ATOM 1304 N N . ALA A 1 168 ? -13.789 -5.776 23.807 1.00 97.19 168 ALA A N 1
ATOM 1305 C CA . ALA A 1 168 ? -14.636 -6.443 24.795 1.00 97.19 168 ALA A CA 1
ATOM 1306 C C . ALA A 1 168 ? -15.979 -5.720 24.985 1.00 97.19 168 ALA A C 1
ATOM 1308 O O . ALA A 1 168 ? -17.033 -6.357 24.905 1.00 97.19 168 ALA A O 1
ATOM 1309 N N . ARG A 1 169 ? -15.957 -4.392 25.152 1.00 98.06 169 ARG A N 1
ATOM 1310 C CA . ARG A 1 169 ? -17.182 -3.581 25.259 1.00 98.06 169 ARG A CA 1
ATOM 1311 C C . ARG A 1 169 ? -18.008 -3.621 23.975 1.00 98.06 169 ARG A C 1
ATOM 1313 O O . ARG A 1 169 ? -19.232 -3.666 24.039 1.00 98.06 169 ARG A O 1
ATOM 1320 N N . ARG A 1 170 ? -17.354 -3.623 22.809 1.00 97.69 170 ARG A N 1
ATOM 1321 C CA . ARG A 1 170 ? -18.014 -3.694 21.501 1.00 97.69 170 ARG A CA 1
ATOM 1322 C C . ARG A 1 170 ? -18.791 -4.996 21.350 1.00 97.69 170 ARG A C 1
ATOM 1324 O O . ARG A 1 170 ? -19.954 -4.951 20.970 1.00 97.69 170 ARG A O 1
ATOM 1331 N N . ARG A 1 171 ? -18.196 -6.137 21.719 1.00 96.69 171 ARG A N 1
ATOM 1332 C CA . ARG A 1 171 ? -18.899 -7.432 21.732 1.00 96.69 171 ARG A CA 1
ATOM 1333 C C . ARG A 1 171 ? -20.125 -7.407 22.642 1.00 96.69 171 ARG A C 1
ATOM 1335 O O . ARG A 1 171 ? -21.200 -7.808 22.215 1.00 96.69 171 ARG A O 1
ATOM 1342 N N . GLN A 1 172 ? -19.985 -6.890 23.864 1.00 97.00 172 GLN A N 1
ATOM 1343 C CA . GLN A 1 172 ? -21.115 -6.760 24.793 1.00 97.00 172 GLN A CA 1
ATOM 1344 C C . GLN A 1 172 ? -22.228 -5.877 24.222 1.00 97.00 172 GLN A C 1
ATOM 1346 O O . GLN A 1 172 ? -23.400 -6.233 24.314 1.00 97.00 172 GLN A O 1
ATOM 1351 N N . TRP A 1 173 ? -21.867 -4.752 23.601 1.00 97.19 173 TRP A N 1
ATOM 1352 C CA . TRP A 1 173 ? -22.826 -3.869 22.948 1.00 97.19 173 TRP A CA 1
ATOM 1353 C C . TRP A 1 173 ? -23.549 -4.577 21.793 1.00 97.19 173 TRP A C 1
ATOM 1355 O O . TRP A 1 173 ? -24.772 -4.526 21.736 1.00 97.19 173 TRP A O 1
ATOM 1365 N N . LEU A 1 174 ? -22.828 -5.301 20.927 1.00 95.94 174 LEU A N 1
ATOM 1366 C CA . LEU A 1 174 ? -23.422 -6.061 19.820 1.00 95.94 174 LEU A CA 1
ATOM 1367 C C . LEU A 1 174 ? -24.402 -7.135 20.312 1.00 95.94 174 LEU A C 1
ATOM 1369 O O . LEU A 1 174 ? -25.495 -7.246 19.760 1.00 95.94 174 LEU A O 1
ATOM 1373 N N . ILE A 1 175 ? -24.051 -7.874 21.370 1.00 96.50 175 ILE A N 1
ATOM 1374 C CA . ILE A 1 175 ? -24.944 -8.859 22.004 1.00 96.50 175 ILE A CA 1
ATOM 1375 C C . ILE A 1 175 ? -26.192 -8.164 22.563 1.00 96.50 175 ILE A C 1
ATOM 1377 O O . ILE A 1 175 ? -27.311 -8.596 22.299 1.00 96.50 175 ILE A O 1
ATOM 1381 N N . ALA A 1 176 ? -26.026 -7.046 23.276 1.00 96.31 176 ALA A N 1
ATOM 1382 C CA . ALA A 1 176 ? -27.145 -6.285 23.833 1.00 96.31 176 ALA A CA 1
ATOM 1383 C C . ALA A 1 176 ? -28.081 -5.704 22.756 1.00 96.31 176 ALA A C 1
ATOM 1385 O O . ALA A 1 176 ? -29.262 -5.501 23.021 1.00 96.31 176 ALA A O 1
ATOM 1386 N N . GLN A 1 177 ? -27.570 -5.436 21.550 1.00 95.94 177 GLN A N 1
ATOM 1387 C CA . GLN A 1 177 ? -28.374 -5.020 20.396 1.00 95.94 177 GLN A CA 1
ATOM 1388 C C . GLN A 1 177 ? -28.958 -6.199 19.592 1.00 95.94 177 GLN A C 1
ATOM 1390 O O . GLN A 1 177 ? -29.662 -5.965 18.613 1.00 95.94 177 GLN A O 1
ATOM 1395 N N . GLY A 1 178 ? -28.667 -7.453 19.959 1.00 95.06 178 GLY A N 1
ATOM 1396 C CA . GLY A 1 178 ? -29.091 -8.639 19.204 1.00 95.06 178 GLY A CA 1
ATOM 1397 C C . GLY A 1 178 ? -28.382 -8.810 17.854 1.00 95.06 178 GLY A C 1
ATOM 1398 O O . GLY A 1 178 ? -28.901 -9.480 16.966 1.00 95.06 178 GLY A O 1
ATOM 1399 N N . LEU A 1 179 ? -27.212 -8.187 17.681 1.00 91.62 179 LEU A N 1
ATOM 1400 C CA . LEU A 1 179 ? -26.401 -8.225 16.456 1.00 91.62 179 LEU A CA 1
ATOM 1401 C C . LEU A 1 179 ? -25.289 -9.285 16.507 1.00 91.62 179 LEU A C 1
ATOM 1403 O O . LEU A 1 179 ? -24.651 -9.564 15.494 1.00 91.62 179 LEU A O 1
ATOM 1407 N N . ALA A 1 180 ? -25.045 -9.857 17.683 1.00 88.81 180 ALA A N 1
ATOM 1408 C CA . ALA A 1 180 ? -24.131 -10.966 17.925 1.00 88.81 180 ALA A CA 1
ATOM 1409 C C . ALA A 1 180 ? -24.728 -11.895 18.993 1.00 88.81 180 ALA A C 1
ATOM 1411 O O . ALA A 1 180 ? -25.664 -11.507 19.696 1.00 88.81 180 ALA A O 1
ATOM 1412 N N . HIS A 1 181 ? -24.187 -13.107 19.101 1.00 80.81 181 HIS A N 1
ATOM 1413 C CA . HIS A 1 181 ? -24.583 -14.127 20.072 1.00 80.81 181 HIS A CA 1
ATOM 1414 C C . HIS A 1 181 ? -23.361 -14.688 20.797 1.00 80.81 181 HIS A C 1
ATOM 1416 O O . HIS A 1 181 ? -22.259 -14.654 20.201 1.00 80.81 181 HIS A O 1
#

Secondary structure (DSSP, 8-state):
-B-TTS-B-----TT-GGGTT--TT-EEEEEEPP-SPPHHHHHHHHHHHHTTSEE-HHHHHHH-TTS-HHHHHHHHHHHHHHHHHHS-SEE-TTS-EE--TTHHHHHHHHHHHHHHHS-EEEEEEESS-HHHHHT-SS--HHHHHHT-SS-----SSHHHHHHHHHHHHHHHHHHHTTS--

pLDDT: mean 93.01, std 7.84, range [54.81, 98.38]

Foldseek 3Di:
DQDLQQDDDDDDQFPDPVPPPQDPQFDKDKDFQDLFDDPLLVLQLVLCVVVVQKDDLVSSCVVPVVDDSVRSVVSVVVLVVLCVQPVPWDADPVGMTRHDNCSRVSSSVVSVVVCVRGGMDMGGLGSDHLQCCLQDPDDDSLNVLVPPPDHDDGDCHHVSVVSVVSNVSSQVNCVVVVNHD

Radius of gyration: 22.44 Å; Cα contacts (8 Å, |Δi|>4): 245; chains: 1; bounding box: 48×31×60 Å

Mean predicted aligned error: 5.51 Å

Nearest PDB structures (foldseek):
  4hqe-assembly1_A  TM=5.295E-01  e=1.166E+00  Staphylococcus aureus
  7z1l-assembly1_O  TM=4.494E-01  e=7.304E-01  Saccharomyces cerevisiae W303
  4l9n-assembly1_B  TM=5.417E-01  e=3.343E+00  Staphylococcus aureus
  6eu2-assembly1_O  TM=4.432E-01  e=1.863E+00  Saccharomyces cerevisiae S288C
  5xf8-assembly1_C  TM=4.783E-01  e=5.339E+00  Saccharomyces cerevisiae S288C